Protein AF-A0A7X9BJF3-F1 (afdb_monomer_lite)

Structure (mmCIF, N/CA/C/O backbone):
data_AF-A0A7X9BJF3-F1
#
_entry.id   AF-A0A7X9BJF3-F1
#
loop_
_atom_site.group_PDB
_atom_site.id
_atom_site.type_symbol
_atom_site.label_atom_id
_atom_site.label_alt_id
_atom_site.label_comp_id
_atom_site.label_asym_id
_atom_site.label_entity_id
_atom_site.label_seq_id
_atom_site.pdbx_PDB_ins_code
_atom_site.Cartn_x
_atom_site.Cartn_y
_atom_site.Cartn_z
_atom_site.occupancy
_atom_site.B_iso_or_equiv
_atom_site.auth_seq_id
_atom_site.auth_comp_id
_atom_site.auth_asym_id
_atom_site.auth_atom_id
_atom_site.pdbx_PDB_model_num
ATOM 1 N N . MET A 1 1 ? -41.292 19.715 11.100 1.00 54.00 1 MET A N 1
ATOM 2 C CA . MET A 1 1 ? -40.810 18.999 12.301 1.00 54.00 1 MET A CA 1
ATOM 3 C C . MET A 1 1 ? -39.550 18.254 11.896 1.00 54.00 1 MET A C 1
ATOM 5 O O . MET A 1 1 ? -39.614 17.516 10.923 1.00 54.00 1 MET A O 1
ATOM 9 N N . ILE A 1 2 ? -38.412 18.516 12.538 1.00 65.06 2 ILE A N 1
ATOM 10 C CA . ILE A 1 2 ? -37.168 17.771 12.286 1.00 65.06 2 ILE A CA 1
ATOM 11 C C . ILE A 1 2 ? -37.318 16.425 13.002 1.00 65.06 2 ILE A C 1
ATOM 13 O O . ILE A 1 2 ? -37.662 16.418 14.182 1.00 65.06 2 ILE A O 1
ATOM 17 N N . ASP A 1 3 ? -37.133 15.311 12.293 1.00 70.31 3 ASP A N 1
ATOM 18 C CA . ASP A 1 3 ? -37.146 13.968 12.883 1.00 70.31 3 ASP A CA 1
ATOM 19 C C . ASP A 1 3 ? -36.064 13.891 13.975 1.00 70.31 3 ASP A C 1
ATOM 21 O O . ASP A 1 3 ? -34.874 14.045 13.705 1.00 70.31 3 ASP A O 1
ATOM 25 N N . THR A 1 4 ? -36.489 13.737 15.231 1.00 76.38 4 THR A N 1
ATOM 26 C CA . THR A 1 4 ? -35.633 13.765 16.429 1.00 76.38 4 THR A CA 1
ATOM 27 C C . THR A 1 4 ? -35.087 12.391 16.807 1.00 76.38 4 THR A C 1
ATOM 29 O O . THR A 1 4 ? -34.525 12.229 17.897 1.00 76.38 4 THR A O 1
ATOM 32 N N . LYS A 1 5 ? -35.238 11.375 15.947 1.00 83.38 5 LYS A N 1
ATOM 33 C CA . LYS A 1 5 ? -34.686 10.047 16.222 1.00 83.38 5 LYS A CA 1
ATOM 34 C C . LYS A 1 5 ? -33.171 10.133 16.389 1.00 83.38 5 LYS A C 1
ATOM 36 O O . LYS A 1 5 ? -32.435 10.483 15.469 1.00 83.38 5 LYS A O 1
ATOM 41 N N . ARG A 1 6 ? -32.704 9.797 17.597 1.00 79.81 6 ARG A N 1
ATOM 42 C CA . ARG A 1 6 ? -31.272 9.691 17.885 1.00 79.81 6 ARG A CA 1
ATOM 43 C C . ARG A 1 6 ? -30.641 8.665 16.935 1.00 79.81 6 ARG A C 1
ATOM 45 O O . ARG A 1 6 ? -31.228 7.598 16.741 1.00 79.81 6 ARG A O 1
ATOM 52 N N . PRO A 1 7 ? -29.454 8.951 16.378 1.00 84.81 7 PRO A N 1
ATOM 53 C CA . PRO A 1 7 ? -28.752 7.996 15.535 1.00 84.81 7 PRO A CA 1
ATOM 54 C C . PRO A 1 7 ? -28.424 6.724 16.325 1.00 84.81 7 PRO A C 1
ATOM 56 O O . PRO A 1 7 ? -28.026 6.782 17.490 1.00 84.81 7 PRO A O 1
ATOM 59 N N . ILE A 1 8 ? -28.593 5.575 15.673 1.00 90.81 8 ILE A N 1
ATOM 60 C CA . ILE A 1 8 ? -28.198 4.270 16.202 1.00 90.81 8 ILE A CA 1
ATOM 61 C C . ILE A 1 8 ? -26.769 4.002 15.731 1.00 90.81 8 ILE A C 1
ATOM 63 O O . ILE A 1 8 ? -26.498 4.015 14.531 1.00 90.81 8 ILE A O 1
ATOM 67 N N . PHE A 1 9 ? -25.857 3.761 16.672 1.00 93.25 9 PHE A N 1
ATOM 68 C CA . PHE A 1 9 ? -24.455 3.466 16.377 1.00 93.25 9 PHE A CA 1
ATOM 69 C C . PHE A 1 9 ? -24.184 1.951 16.385 1.00 93.25 9 PHE A C 1
ATOM 71 O O . PHE A 1 9 ? -24.867 1.208 17.098 1.00 93.25 9 PHE A O 1
ATOM 78 N N . PRO A 1 10 ? -23.195 1.467 15.610 1.00 94.81 10 PRO A N 1
ATOM 79 C CA . PRO A 1 10 ? -22.803 0.061 15.632 1.00 94.81 10 PRO A CA 1
ATOM 80 C C . PRO A 1 10 ? -22.151 -0.317 16.970 1.00 94.81 10 PRO A C 1
ATOM 82 O O . PRO A 1 10 ? -21.610 0.529 17.671 1.00 94.81 10 PRO A O 1
ATOM 85 N N . LYS A 1 11 ? -22.133 -1.613 17.308 1.00 96.38 11 LYS A N 1
ATOM 86 C CA . LYS A 1 11 ? -21.447 -2.100 18.522 1.00 96.38 11 LYS A CA 1
ATOM 87 C C . LYS A 1 11 ? -19.923 -2.053 18.416 1.00 96.38 11 LYS A C 1
ATOM 89 O O . LYS A 1 11 ? -19.252 -1.938 19.430 1.00 96.38 11 LYS A O 1
ATOM 94 N N . LYS A 1 12 ? -19.388 -2.219 17.205 1.00 98.00 12 LYS A N 1
ATOM 95 C CA . LYS A 1 12 ? -17.956 -2.204 16.894 1.00 98.00 12 LYS A CA 1
ATOM 96 C C . LYS A 1 12 ? -17.740 -1.561 15.535 1.00 98.00 12 LYS A C 1
ATOM 98 O O . LYS A 1 12 ? -18.608 -1.668 14.668 1.00 98.00 12 LYS A O 1
ATOM 103 N N . ALA A 1 13 ? -16.581 -0.949 15.340 1.00 97.88 13 ALA A N 1
ATOM 104 C CA . ALA A 1 13 ? -16.198 -0.362 14.068 1.00 97.88 13 ALA A CA 1
ATOM 105 C C . ALA A 1 13 ? -14.736 -0.657 13.726 1.00 97.88 13 ALA A C 1
ATOM 107 O O . ALA A 1 13 ? -13.851 -0.585 14.580 1.00 97.88 13 ALA A O 1
ATOM 108 N N . VAL A 1 14 ? -14.491 -0.943 12.448 1.00 98.12 14 VAL A N 1
ATOM 109 C CA . VAL A 1 14 ? -13.152 -0.957 11.861 1.00 98.12 14 VAL A CA 1
ATOM 110 C C . VAL A 1 14 ? -13.084 0.203 10.881 1.00 98.12 14 VAL A C 1
ATOM 112 O O . VAL A 1 14 ? -13.854 0.256 9.926 1.00 98.12 14 VAL A O 1
ATOM 115 N N . VAL A 1 15 ? -12.186 1.145 11.142 1.00 98.25 15 VAL A N 1
ATOM 116 C CA . VAL A 1 15 ? -11.887 2.260 10.243 1.00 98.25 15 VAL A CA 1
ATOM 117 C C . VAL A 1 15 ? -10.588 1.930 9.527 1.00 98.25 15 VAL A C 1
ATOM 119 O O . VAL A 1 15 ? -9.622 1.506 10.160 1.00 98.25 15 VAL A O 1
ATOM 122 N N . THR A 1 16 ? -10.550 2.110 8.210 1.00 98.06 16 THR A N 1
ATOM 123 C CA . THR A 1 16 ? -9.356 1.841 7.404 1.00 98.06 16 THR A CA 1
ATOM 124 C C . THR A 1 16 ? -8.877 3.109 6.717 1.00 98.06 16 THR A C 1
ATOM 126 O O . THR A 1 16 ? -9.663 3.786 6.057 1.00 98.06 16 THR A O 1
ATOM 129 N N . GLY A 1 17 ? -7.587 3.408 6.830 1.00 96.00 17 GLY A N 1
ATOM 130 C CA . GLY A 1 17 ? -6.917 4.400 5.990 1.00 96.00 17 GLY A CA 1
ATOM 131 C C . GLY A 1 17 ? -6.234 3.692 4.828 1.00 96.00 17 GLY A C 1
ATOM 132 O O . GLY A 1 17 ? -5.565 2.681 5.054 1.00 96.00 17 GLY A O 1
ATOM 133 N N . GLY A 1 18 ? -6.385 4.211 3.607 1.00 95.44 18 GLY A N 1
ATOM 134 C CA . GLY A 1 18 ? -5.702 3.662 2.434 1.00 95.44 18 GLY A CA 1
ATOM 135 C C . GLY A 1 18 ? -4.199 3.519 2.686 1.00 95.44 18 GLY A C 1
ATOM 136 O O . GLY A 1 18 ? -3.589 4.407 3.280 1.00 95.44 18 GLY A O 1
ATOM 137 N N . MET A 1 19 ? -3.623 2.386 2.279 1.00 96.81 19 MET A N 1
ATOM 138 C CA . MET A 1 19 ? -2.211 2.088 2.517 1.00 96.81 19 MET A CA 1
ATOM 139 C C . MET A 1 19 ? -1.336 2.894 1.543 1.00 96.81 19 MET A C 1
ATOM 141 O O . MET A 1 19 ? -1.400 2.643 0.339 1.00 96.81 19 MET A O 1
ATOM 145 N N . PRO A 1 20 ? -0.530 3.869 2.001 1.00 96.62 20 PRO A N 1
ATOM 146 C CA . PRO A 1 20 ? 0.467 4.519 1.156 1.00 96.62 20 PRO A CA 1
ATOM 147 C C . PRO A 1 20 ? 1.489 3.515 0.611 1.00 96.62 20 PRO A C 1
ATOM 149 O O . PRO A 1 20 ? 1.941 2.617 1.323 1.00 96.62 20 PRO A O 1
ATOM 152 N N . TYR A 1 21 ? 1.915 3.716 -0.637 1.00 96.94 21 TYR A N 1
ATOM 153 C CA . TYR A 1 21 ? 2.997 2.935 -1.236 1.00 96.94 21 TYR A CA 1
ATOM 154 C C . TYR A 1 21 ? 4.322 3.119 -0.484 1.00 96.94 21 TYR A C 1
ATOM 156 O O . TYR A 1 21 ? 4.717 4.230 -0.131 1.00 96.94 21 TYR A O 1
ATOM 164 N N . GLY A 1 22 ? 5.051 2.022 -0.296 1.00 96.31 22 GLY A N 1
ATOM 165 C CA . GLY A 1 22 ? 6.335 1.942 0.404 1.00 96.31 22 GLY A CA 1
ATOM 166 C C . GLY A 1 22 ? 7.535 2.450 -0.388 1.00 96.31 22 GLY A C 1
ATOM 167 O O . GLY A 1 22 ? 8.665 2.097 -0.063 1.00 96.31 22 GLY A O 1
ATOM 168 N N . ASN A 1 23 ? 7.311 3.252 -1.432 1.00 94.94 23 ASN A N 1
ATOM 169 C CA . ASN A 1 23 ? 8.367 3.844 -2.250 1.00 94.94 23 ASN A CA 1
ATOM 170 C C . ASN A 1 23 ? 8.768 5.265 -1.836 1.00 94.94 23 ASN A C 1
ATOM 172 O O . ASN A 1 23 ? 9.743 5.785 -2.376 1.00 94.94 23 ASN A O 1
ATOM 176 N N . LYS A 1 24 ? 7.997 5.925 -0.963 1.00 93.50 24 LYS A N 1
ATOM 177 C CA . LYS A 1 24 ? 8.226 7.326 -0.584 1.00 93.50 24 LYS A CA 1
ATOM 178 C C . LYS A 1 24 ? 7.606 7.694 0.766 1.00 93.50 24 LYS A C 1
ATOM 180 O O . LYS A 1 24 ? 6.749 6.985 1.294 1.00 93.50 24 LYS A O 1
ATOM 185 N N . ARG A 1 25 ? 8.006 8.860 1.276 1.00 96.31 25 ARG A N 1
ATOM 186 C CA . ARG A 1 25 ? 7.427 9.530 2.454 1.00 96.31 25 ARG A CA 1
ATOM 187 C C . ARG A 1 25 ? 6.024 10.091 2.172 1.00 96.31 25 ARG A C 1
ATOM 189 O O . ARG A 1 25 ? 5.623 10.225 1.010 1.00 96.31 25 ARG A O 1
ATOM 196 N N . LEU A 1 26 ? 5.268 10.435 3.216 1.00 96.88 26 LEU A N 1
ATOM 197 C CA . LEU A 1 26 ? 3.940 11.031 3.072 1.00 96.88 26 LEU A CA 1
ATOM 198 C C . LEU A 1 26 ? 4.041 12.525 2.747 1.00 96.88 26 LEU A C 1
ATOM 200 O O . LEU A 1 26 ? 4.750 13.282 3.398 1.00 96.88 26 LEU A O 1
ATOM 204 N N . HIS A 1 27 ? 3.268 12.975 1.758 1.00 95.12 27 HIS A N 1
ATOM 205 C CA . HIS A 1 27 ? 2.976 14.392 1.546 1.00 95.12 27 HIS A CA 1
ATOM 206 C C . HIS A 1 27 ? 1.617 14.774 2.150 1.00 95.12 27 HIS A C 1
ATOM 208 O O . HIS A 1 27 ? 0.792 13.906 2.454 1.00 95.12 27 HIS A O 1
ATOM 214 N N . LEU A 1 28 ? 1.332 16.080 2.212 1.00 94.88 28 LEU A N 1
ATOM 215 C CA . LEU A 1 28 ? 0.084 16.632 2.759 1.00 94.88 28 LEU A CA 1
ATOM 216 C C . LEU A 1 28 ? -1.181 16.021 2.153 1.00 94.88 28 LEU A C 1
ATOM 218 O O . LEU A 1 28 ? -2.152 15.838 2.870 1.00 94.88 28 LEU A O 1
ATOM 222 N N . GLY A 1 29 ? -1.163 15.632 0.875 1.00 95.81 29 GLY A N 1
ATOM 223 C CA . GLY A 1 29 ? -2.285 14.910 0.269 1.00 95.81 29 GLY A CA 1
ATOM 224 C C . GLY A 1 29 ? -2.650 13.609 1.001 1.00 95.81 29 GLY A C 1
ATOM 225 O O . GLY A 1 29 ? -3.823 13.382 1.262 1.00 95.81 29 GLY A O 1
ATOM 226 N N . HIS A 1 30 ? -1.679 12.783 1.412 1.00 96.88 30 HIS A N 1
ATOM 227 C CA . HIS A 1 30 ? -1.986 11.566 2.173 1.00 96.88 30 HIS A CA 1
ATOM 228 C C . HIS A 1 30 ? -2.530 11.920 3.559 1.00 96.88 30 HIS A C 1
ATOM 230 O O . HIS A 1 30 ? -3.539 11.371 3.995 1.00 96.88 30 HIS A O 1
ATOM 236 N N . ILE A 1 31 ? -1.874 12.861 4.241 1.00 96.50 31 ILE A N 1
ATOM 237 C CA . ILE A 1 31 ? -2.242 13.260 5.601 1.00 96.50 31 ILE A CA 1
ATOM 238 C C . ILE A 1 31 ? -3.645 13.878 5.618 1.00 96.50 31 ILE A C 1
ATOM 240 O O . ILE A 1 31 ? -4.522 13.395 6.324 1.00 96.50 31 ILE A O 1
ATOM 244 N N . GLY A 1 32 ? -3.871 14.906 4.804 1.00 96.25 32 GLY A N 1
ATOM 245 C CA . GLY A 1 32 ? -5.105 15.683 4.769 1.00 96.25 32 GLY A CA 1
ATOM 246 C C . GLY A 1 32 ? -6.284 14.969 4.120 1.00 96.25 32 GLY A C 1
ATOM 247 O O . GLY A 1 32 ? -7.399 15.113 4.607 1.00 96.25 32 GLY A O 1
ATOM 248 N N . ALA A 1 33 ? -6.068 14.191 3.055 1.00 94.75 33 ALA A N 1
ATOM 249 C CA . ALA A 1 33 ? -7.177 13.549 2.347 1.00 94.75 33 ALA A CA 1
ATOM 250 C C . ALA A 1 33 ? -7.543 12.170 2.913 1.00 94.75 33 ALA A C 1
ATOM 252 O O . ALA A 1 33 ? -8.686 11.747 2.773 1.00 94.75 33 ALA A O 1
ATOM 253 N N . VAL A 1 34 ? -6.596 11.461 3.541 1.00 96.62 34 VAL A N 1
ATOM 254 C CA . VAL A 1 34 ? -6.819 10.085 4.014 1.00 96.62 34 VAL A CA 1
ATOM 255 C C . VAL A 1 34 ? -6.785 10.013 5.534 1.00 96.62 34 VAL A C 1
ATOM 257 O O . VAL A 1 34 ? -7.771 9.625 6.160 1.00 96.62 34 VAL A O 1
ATOM 260 N N . PHE A 1 35 ? -5.660 10.385 6.145 1.00 98.25 35 PHE A N 1
ATOM 261 C CA . PHE A 1 35 ? -5.429 10.077 7.555 1.00 98.25 35 PHE A CA 1
ATOM 262 C C . PHE A 1 35 ? -6.183 10.994 8.515 1.00 98.25 35 PHE A C 1
ATOM 264 O O . PHE A 1 35 ? -6.759 10.489 9.472 1.00 98.25 35 PHE A O 1
ATOM 271 N N . ILE A 1 36 ? -6.242 12.302 8.257 1.00 97.88 36 ILE A N 1
ATOM 272 C CA . ILE A 1 36 ? -6.988 13.252 9.094 1.00 97.88 36 ILE A CA 1
ATOM 273 C C . ILE A 1 36 ? -8.489 12.909 9.118 1.00 97.88 36 ILE A C 1
ATOM 275 O O . ILE A 1 36 ? -9.027 12.750 10.214 1.00 97.88 36 ILE A O 1
ATOM 279 N N . PRO A 1 37 ? -9.184 12.715 7.977 1.00 97.94 37 PRO A N 1
ATOM 280 C CA . PRO A 1 37 ? -10.600 12.349 7.992 1.00 97.94 37 PRO A CA 1
ATOM 281 C C . PRO A 1 37 ? -10.860 11.009 8.690 1.00 97.94 37 PRO A C 1
ATOM 283 O O . PRO A 1 37 ? -11.787 10.904 9.496 1.00 97.94 37 PRO A O 1
ATOM 286 N N . ALA A 1 38 ? -10.020 9.999 8.434 1.00 98.25 38 ALA A N 1
ATOM 287 C CA . ALA A 1 38 ? -10.138 8.694 9.079 1.00 98.25 38 ALA A CA 1
ATOM 288 C C . ALA A 1 38 ? -9.905 8.776 10.598 1.00 98.25 38 ALA A C 1
ATOM 290 O O . ALA A 1 38 ? -10.621 8.131 11.367 1.00 98.25 38 ALA A O 1
ATOM 291 N N . ASP A 1 39 ? -8.951 9.593 11.048 1.00 98.44 39 ASP A N 1
ATOM 292 C CA . ASP A 1 39 ? -8.661 9.800 12.466 1.00 98.44 39 ASP A CA 1
ATOM 293 C C . ASP A 1 39 ? -9.784 10.565 13.176 1.00 98.44 39 ASP A C 1
ATOM 295 O O . ASP A 1 39 ? -10.234 10.134 14.239 1.00 98.44 39 ASP A O 1
ATOM 299 N N . ILE A 1 40 ? -10.307 11.637 12.567 1.00 98.44 40 ILE A N 1
ATOM 300 C CA . ILE A 1 40 ? -11.470 12.382 13.078 1.00 98.44 40 ILE A CA 1
ATOM 301 C C . ILE A 1 40 ? -12.658 11.436 13.250 1.00 98.44 40 ILE A C 1
ATOM 303 O O . ILE A 1 40 ? -13.269 11.392 14.321 1.00 98.44 40 ILE A O 1
ATOM 307 N N . TYR A 1 41 ? -12.958 10.635 12.227 1.00 97.75 41 TYR A N 1
ATOM 308 C CA . TYR A 1 41 ? -14.066 9.690 12.281 1.00 97.75 41 TYR A CA 1
ATOM 309 C C . TYR A 1 41 ? -13.845 8.602 13.339 1.00 97.75 41 TYR A C 1
ATOM 311 O O . TYR A 1 41 ? -14.753 8.279 14.105 1.00 97.75 41 TYR A O 1
ATOM 319 N N . SER A 1 42 ? -12.618 8.093 13.458 1.00 98.31 42 SER A N 1
ATOM 320 C CA . SER A 1 42 ? -12.254 7.114 14.484 1.00 98.31 42 SER A CA 1
ATOM 321 C C . SER A 1 42 ? -12.411 7.682 15.892 1.00 98.31 42 SER A C 1
ATOM 323 O O . SER A 1 42 ? -12.967 7.017 16.761 1.00 98.31 42 SER A O 1
ATOM 325 N N . ARG A 1 43 ? -11.962 8.918 16.140 1.00 98.50 43 ARG A N 1
ATOM 326 C CA . ARG A 1 43 ? -12.129 9.606 17.431 1.00 98.50 43 ARG A CA 1
ATOM 327 C C . ARG A 1 43 ? -13.598 9.835 17.760 1.00 98.50 43 ARG A C 1
ATOM 329 O O . ARG A 1 43 ? -14.005 9.543 18.880 1.00 98.50 43 ARG A O 1
ATOM 336 N N . PHE A 1 44 ? -14.383 10.279 16.782 1.00 97.81 44 PHE A N 1
ATOM 337 C CA . PHE A 1 44 ? -15.828 10.420 16.928 1.00 97.81 44 PHE A CA 1
ATOM 338 C C . PHE A 1 44 ? -16.487 9.089 17.310 1.00 97.81 44 PHE A C 1
ATOM 340 O O . PHE A 1 44 ? -17.247 9.033 18.271 1.00 97.81 44 PHE A O 1
ATOM 347 N N . LEU A 1 45 ? -16.159 7.990 16.626 1.00 97.81 45 LEU A N 1
ATOM 348 C CA . LEU A 1 45 ? -16.709 6.681 16.972 1.00 97.81 45 LEU A CA 1
ATOM 349 C C . LEU A 1 45 ? -16.266 6.219 18.364 1.00 97.81 45 LEU A C 1
ATOM 351 O O . LEU A 1 45 ? -17.093 5.716 19.113 1.00 97.81 45 LEU A O 1
ATOM 355 N N . ARG A 1 46 ? -15.003 6.426 18.753 1.00 98.25 46 ARG A N 1
ATOM 356 C CA . ARG A 1 46 ? -14.514 6.053 20.095 1.00 98.25 46 ARG A CA 1
ATOM 357 C C . ARG A 1 46 ? -15.269 6.781 21.204 1.00 98.25 46 ARG A C 1
ATOM 359 O O . ARG A 1 46 ? -15.529 6.183 22.240 1.00 98.25 46 ARG A O 1
ATOM 366 N N . ASP A 1 47 ? -15.639 8.038 20.972 1.00 97.56 47 ASP A N 1
ATOM 367 C CA . ASP A 1 47 ? -16.514 8.810 21.858 1.00 97.56 47 ASP A CA 1
ATOM 368 C C . ASP A 1 47 ? -17.946 8.243 21.897 1.00 97.56 47 ASP A C 1
ATOM 370 O O . ASP A 1 47 ? -18.537 8.118 22.966 1.00 97.56 47 ASP A O 1
ATOM 374 N N . ARG A 1 48 ? -18.502 7.831 20.748 1.00 97.00 48 ARG A N 1
ATOM 375 C CA . ARG A 1 48 ? -19.879 7.310 20.668 1.00 97.00 48 ARG A CA 1
ATOM 376 C C . ARG A 1 48 ? -20.054 5.893 21.209 1.00 97.00 48 ARG A C 1
ATOM 378 O O . ARG A 1 48 ? -21.107 5.599 21.769 1.00 97.00 48 ARG A O 1
ATOM 385 N N . ILE A 1 49 ? -19.084 5.010 20.972 1.00 97.44 49 ILE A N 1
ATOM 386 C CA . ILE A 1 49 ? -19.229 3.564 21.201 1.00 97.44 49 ILE A CA 1
ATOM 387 C C . ILE A 1 49 ? -18.130 2.964 22.081 1.00 97.44 49 ILE A C 1
ATOM 389 O O . ILE A 1 49 ? -18.128 1.756 22.277 1.00 97.44 49 ILE A O 1
ATOM 393 N N . GLY A 1 50 ? -17.217 3.770 22.628 1.00 97.75 50 GLY A N 1
ATOM 394 C CA . GLY A 1 50 ? -16.106 3.307 23.465 1.00 97.75 50 GLY A CA 1
ATOM 395 C C . GLY A 1 50 ? -14.823 3.055 22.670 1.00 97.75 50 GLY A C 1
ATOM 396 O O . GLY A 1 50 ? -14.840 2.624 21.512 1.00 97.75 50 GLY A O 1
ATOM 397 N N . LYS A 1 51 ? -13.673 3.336 23.294 1.00 97.38 51 LYS A N 1
ATOM 398 C CA . LYS A 1 51 ? -12.355 3.269 22.641 1.00 97.38 51 LYS A CA 1
ATOM 399 C C . LYS A 1 51 ? -11.987 1.845 22.225 1.00 97.38 51 LYS A C 1
ATOM 401 O O . LYS A 1 51 ? -11.389 1.640 21.174 1.00 97.38 51 LYS A O 1
ATOM 406 N N . GLU A 1 52 ? -12.356 0.880 23.049 1.00 97.44 52 GLU A N 1
ATOM 407 C CA . GLU A 1 52 ? -12.140 -0.553 22.881 1.00 97.44 52 GLU A CA 1
ATOM 408 C C . GLU A 1 52 ? -12.966 -1.169 21.743 1.00 97.44 52 GLU A C 1
ATOM 410 O O . GLU A 1 52 ? -12.626 -2.241 21.246 1.00 97.44 52 GLU A O 1
ATOM 415 N N . ASN A 1 53 ? -14.018 -0.480 21.291 1.00 98.19 53 ASN A N 1
ATOM 416 C CA . ASN A 1 53 ? -14.912 -0.955 20.236 1.00 98.19 53 ASN A CA 1
ATOM 417 C C . ASN A 1 53 ? -14.550 -0.421 18.843 1.00 98.19 53 ASN A C 1
ATOM 419 O O . ASN A 1 53 ? -15.211 -0.773 17.863 1.00 98.19 53 ASN A O 1
ATOM 423 N N . VAL A 1 54 ? -13.501 0.400 18.730 1.00 98.50 54 VAL A N 1
ATOM 424 C CA . VAL A 1 54 ? -13.068 0.996 17.461 1.00 98.50 54 VAL A CA 1
ATOM 425 C C . VAL A 1 54 ? -11.609 0.671 17.189 1.00 98.50 54 VAL A C 1
ATOM 427 O O . VAL A 1 54 ? -10.720 1.043 17.957 1.00 98.50 54 VAL A O 1
ATOM 430 N N . VAL A 1 55 ? -11.356 0.055 16.036 1.00 98.31 55 VAL A N 1
ATOM 431 C CA . VAL A 1 55 ? -10.000 -0.178 15.537 1.00 98.31 55 VAL A CA 1
ATOM 432 C C . VAL A 1 55 ? -9.787 0.640 14.271 1.00 98.31 55 VAL A C 1
ATOM 434 O O . VAL A 1 55 ? -10.459 0.426 13.269 1.00 98.31 55 VAL A O 1
ATOM 437 N N . PHE A 1 56 ? -8.835 1.568 14.310 1.00 98.44 56 PHE A N 1
ATOM 438 C CA . PHE A 1 56 ? -8.350 2.281 13.136 1.00 98.44 56 PHE A CA 1
ATOM 439 C C . PHE A 1 56 ? -7.066 1.620 12.632 1.00 98.44 56 PHE A C 1
ATOM 441 O O . PHE A 1 56 ? -6.042 1.659 13.318 1.00 98.44 56 PHE A O 1
ATOM 448 N N . VAL A 1 57 ? -7.114 1.010 11.449 1.00 98.00 57 VAL A N 1
ATOM 449 C CA . VAL A 1 57 ? -5.972 0.324 10.835 1.00 98.00 57 VAL A CA 1
ATOM 450 C C . VAL A 1 57 ? -5.560 0.969 9.517 1.00 98.00 57 VAL A C 1
ATOM 452 O O . VAL A 1 57 ? -6.379 1.463 8.745 1.00 98.00 57 VAL A O 1
ATOM 455 N N . SER A 1 58 ? -4.264 0.959 9.249 1.00 97.94 58 SER A N 1
ATOM 456 C CA . SER A 1 58 ? -3.684 1.266 7.944 1.00 97.94 58 SER A CA 1
ATOM 457 C C . SER A 1 58 ? -2.308 0.595 7.870 1.00 97.94 58 SER A C 1
ATOM 459 O O . SER A 1 58 ? -1.995 -0.290 8.671 1.00 97.94 58 SER A O 1
ATOM 461 N N . GLY A 1 59 ? -1.467 0.996 6.929 1.00 97.56 59 GLY A N 1
ATOM 462 C CA . GLY A 1 59 ? -0.121 0.470 6.805 1.00 97.56 59 GLY A CA 1
ATOM 463 C C . GLY A 1 59 ? 0.564 0.909 5.527 1.00 97.56 59 GLY A C 1
ATOM 464 O O . GLY A 1 59 ? 0.054 1.746 4.794 1.00 97.56 59 GLY A O 1
ATOM 465 N N . THR A 1 60 ? 1.704 0.300 5.244 1.00 98.38 60 THR A N 1
ATOM 466 C CA . THR A 1 60 ? 2.470 0.539 4.021 1.00 98.38 60 THR A CA 1
ATOM 467 C C . THR A 1 60 ? 2.218 -0.578 3.011 1.00 98.38 60 THR A C 1
ATOM 469 O O . THR A 1 60 ? 2.386 -1.763 3.325 1.00 98.38 60 THR A O 1
ATOM 472 N N . ASP A 1 61 ? 1.811 -0.213 1.794 1.00 98.12 61 ASP A N 1
ATOM 473 C CA . ASP A 1 61 ? 1.766 -1.141 0.662 1.00 98.12 61 ASP A CA 1
ATOM 474 C C . ASP A 1 61 ? 3.197 -1.385 0.164 1.00 98.12 61 ASP A C 1
ATOM 476 O O . ASP A 1 61 ? 3.915 -0.458 -0.205 1.00 98.12 61 ASP A O 1
ATOM 480 N N . CYS A 1 62 ? 3.638 -2.636 0.214 1.00 97.50 62 CYS A N 1
ATOM 481 C CA . CYS A 1 62 ? 5.017 -3.055 0.019 1.00 97.50 62 CYS A CA 1
ATOM 482 C C . CYS A 1 62 ? 5.254 -3.674 -1.361 1.00 97.50 62 CYS A C 1
ATOM 484 O O . CYS A 1 62 ? 6.389 -4.045 -1.659 1.00 97.50 62 CYS A O 1
ATOM 486 N N . TYR A 1 63 ? 4.215 -3.807 -2.191 1.00 94.62 63 TYR A N 1
ATOM 487 C CA . TYR A 1 63 ? 4.305 -4.465 -3.490 1.00 94.62 63 TYR A CA 1
ATOM 488 C C . TYR A 1 63 ? 4.146 -3.485 -4.658 1.00 94.62 63 TYR A C 1
ATOM 490 O O . TYR A 1 63 ? 3.636 -2.374 -4.532 1.00 94.62 63 TYR A O 1
ATOM 498 N N . GLY A 1 64 ? 4.599 -3.920 -5.835 1.00 90.44 64 GLY A N 1
ATOM 499 C CA . GLY A 1 64 ? 4.407 -3.209 -7.098 1.00 90.44 64 GLY A CA 1
ATOM 500 C C . GLY A 1 64 ? 5.705 -2.751 -7.761 1.00 90.44 64 GLY A C 1
ATOM 501 O O . GLY A 1 64 ? 6.702 -2.427 -7.112 1.00 90.44 64 GLY A O 1
ATOM 502 N N . SER A 1 65 ? 5.675 -2.690 -9.095 1.00 86.94 65 SER A N 1
ATOM 503 C CA . SER A 1 65 ? 6.813 -2.257 -9.914 1.00 86.94 65 SER A CA 1
ATOM 504 C C . SER A 1 65 ? 7.315 -0.834 -9.617 1.00 86.94 65 SER A C 1
ATOM 506 O O . SER A 1 65 ? 8.529 -0.637 -9.720 1.00 86.94 65 SER A O 1
ATOM 508 N N . PRO A 1 66 ? 6.487 0.147 -9.184 1.00 88.38 66 PRO A N 1
ATOM 509 C CA . PRO A 1 66 ? 7.003 1.463 -8.815 1.00 88.38 66 PRO A CA 1
ATOM 510 C C . PRO A 1 66 ? 7.980 1.422 -7.637 1.00 88.38 66 PRO A C 1
ATOM 512 O O . PRO A 1 66 ? 8.940 2.184 -7.631 1.00 88.38 66 PRO A O 1
ATOM 515 N N . ILE A 1 67 ? 7.785 0.533 -6.657 1.00 94.44 67 ILE A N 1
ATOM 516 C CA . ILE A 1 67 ? 8.697 0.413 -5.508 1.00 94.44 67 ILE A CA 1
ATOM 517 C C . ILE A 1 67 ? 10.069 -0.076 -5.976 1.00 94.44 67 ILE A C 1
ATOM 519 O O . ILE A 1 67 ? 11.086 0.511 -5.614 1.00 94.44 67 ILE A O 1
ATOM 523 N N . VAL A 1 68 ? 10.090 -1.088 -6.849 1.00 92.31 68 VAL A N 1
ATOM 524 C CA . VAL A 1 68 ? 11.325 -1.620 -7.443 1.00 92.31 68 VAL A CA 1
ATOM 525 C C . VAL A 1 68 ? 12.068 -0.540 -8.233 1.00 92.31 68 VAL A C 1
ATOM 527 O O . VAL A 1 68 ? 13.286 -0.432 -8.130 1.00 92.31 68 VAL A O 1
ATOM 530 N N . GLU A 1 69 ? 11.347 0.272 -9.006 1.00 89.62 69 GLU A N 1
ATOM 531 C CA . GLU A 1 69 ? 11.938 1.348 -9.806 1.00 89.62 69 GLU A CA 1
ATOM 532 C C . GLU A 1 69 ? 12.542 2.462 -8.939 1.00 89.62 69 GLU A C 1
ATOM 534 O O . GLU A 1 69 ? 13.661 2.908 -9.189 1.00 89.62 69 GLU A O 1
ATOM 539 N N . TYR A 1 70 ? 11.832 2.894 -7.893 1.00 94.06 70 TYR A N 1
ATOM 540 C CA . TYR A 1 70 ? 12.341 3.895 -6.951 1.00 94.06 70 TYR A CA 1
ATOM 541 C C . TYR A 1 70 ? 13.570 3.386 -6.193 1.00 94.06 70 TYR A C 1
ATOM 543 O O . TYR A 1 70 ? 14.547 4.118 -6.067 1.00 94.06 70 TYR A O 1
ATOM 551 N N . TYR A 1 71 ? 13.549 2.126 -5.752 1.00 96.19 71 TYR A N 1
ATOM 552 C CA . TYR A 1 71 ? 14.699 1.491 -5.114 1.00 96.19 71 TYR A CA 1
ATOM 553 C C . TYR A 1 71 ? 15.917 1.451 -6.045 1.00 96.19 71 TYR A C 1
ATOM 555 O O . TYR A 1 71 ? 17.000 1.875 -5.656 1.00 96.19 71 TYR A O 1
ATOM 563 N N . LYS A 1 72 ? 15.744 1.008 -7.299 1.00 93.75 72 LYS A N 1
ATOM 564 C CA . LYS A 1 72 ? 16.837 0.975 -8.286 1.00 93.75 72 LYS A CA 1
ATOM 565 C C . LYS A 1 72 ? 17.449 2.354 -8.516 1.00 93.75 72 LYS A C 1
ATOM 567 O O . LYS A 1 72 ? 18.669 2.456 -8.594 1.00 93.75 72 LYS A O 1
ATOM 572 N N . LYS A 1 73 ? 16.620 3.399 -8.604 1.00 94.31 73 LYS A N 1
ATOM 573 C CA . LYS A 1 73 ? 17.091 4.787 -8.726 1.00 94.31 73 LYS A CA 1
ATOM 574 C C . LYS A 1 73 ? 17.898 5.219 -7.507 1.00 94.31 73 LYS A C 1
ATOM 576 O O . LYS A 1 73 ? 19.010 5.696 -7.687 1.00 94.31 73 LYS A O 1
ATOM 581 N N . ALA A 1 74 ? 17.381 4.962 -6.308 1.00 95.81 74 ALA A N 1
ATOM 582 C CA . ALA A 1 74 ? 18.040 5.329 -5.057 1.00 95.81 74 ALA A CA 1
ATOM 583 C C . ALA A 1 74 ? 19.381 4.600 -4.838 1.00 95.81 74 ALA A C 1
ATOM 585 O O . ALA A 1 74 ? 20.313 5.135 -4.247 1.00 95.81 74 ALA A O 1
ATOM 586 N N . VAL A 1 75 ? 19.507 3.364 -5.327 1.00 96.62 75 VAL A N 1
ATOM 587 C CA . VAL A 1 75 ? 20.792 2.649 -5.322 1.00 96.62 75 VAL A CA 1
ATOM 588 C C . VAL A 1 75 ? 21.741 3.222 -6.378 1.00 96.62 75 VAL A C 1
ATOM 590 O O . VAL A 1 75 ? 22.926 3.394 -6.109 1.00 96.62 75 VAL A O 1
ATOM 593 N N . ALA A 1 76 ? 21.237 3.535 -7.577 1.00 95.50 76 ALA A N 1
ATOM 594 C CA . ALA A 1 76 ? 22.050 4.051 -8.678 1.00 95.50 76 ALA A CA 1
ATOM 595 C C . ALA A 1 76 ? 22.600 5.466 -8.424 1.00 95.50 76 ALA A C 1
ATOM 597 O O . ALA A 1 76 ? 23.704 5.769 -8.870 1.00 95.50 76 ALA A O 1
ATOM 598 N N . ASP A 1 77 ? 21.855 6.320 -7.717 1.00 96.38 77 ASP A N 1
ATOM 599 C CA . ASP A 1 77 ? 22.292 7.671 -7.334 1.00 96.38 77 ASP A CA 1
ATOM 600 C C . ASP A 1 77 ? 23.057 7.719 -5.996 1.00 96.38 77 ASP A C 1
ATOM 602 O O . ASP A 1 77 ? 23.530 8.780 -5.588 1.00 96.38 77 ASP A O 1
ATOM 606 N N . GLY A 1 78 ? 23.212 6.571 -5.325 1.00 96.00 78 GLY A N 1
ATOM 607 C CA . GLY A 1 78 ? 23.926 6.444 -4.055 1.00 96.00 78 GLY A CA 1
ATOM 608 C C . GLY A 1 78 ? 23.165 6.970 -2.832 1.00 96.00 78 GLY A C 1
ATOM 609 O O . GLY A 1 78 ? 23.737 7.000 -1.743 1.00 96.00 78 GLY A O 1
ATOM 610 N N . SER A 1 79 ? 21.896 7.370 -2.972 1.00 95.44 79 SER A N 1
ATOM 611 C CA . SER A 1 79 ? 21.066 7.850 -1.856 1.00 95.44 79 SER A CA 1
ATOM 612 C C . SER A 1 79 ? 20.569 6.738 -0.930 1.00 95.44 79 SER A C 1
ATOM 614 O O . SER A 1 79 ? 20.134 7.020 0.189 1.00 95.44 79 SER A O 1
ATOM 616 N N . PHE A 1 80 ? 20.643 5.476 -1.361 1.00 96.50 80 PHE A N 1
ATOM 617 C CA . PHE A 1 80 ? 20.264 4.325 -0.551 1.00 96.50 80 PHE A CA 1
ATOM 618 C C . PHE A 1 80 ? 21.241 3.156 -0.692 1.00 96.50 80 PHE A C 1
ATOM 620 O O . PHE A 1 80 ? 21.689 2.810 -1.784 1.00 96.50 80 PHE A O 1
ATOM 627 N N . SER A 1 81 ? 21.511 2.491 0.429 1.00 95.44 81 SER A N 1
ATOM 628 C CA . SER A 1 81 ? 22.252 1.235 0.496 1.00 95.44 81 SER A CA 1
ATOM 629 C C . SER A 1 81 ? 21.453 0.205 1.294 1.00 95.44 81 SER A C 1
ATOM 631 O O . SER A 1 81 ? 20.779 0.538 2.267 1.00 95.44 81 SER A O 1
ATOM 633 N N . GLY A 1 82 ? 21.505 -1.055 0.862 1.00 96.12 82 GLY A N 1
ATOM 634 C CA . GLY A 1 82 ? 20.751 -2.152 1.469 1.00 96.12 82 GLY A CA 1
ATOM 635 C C . GLY A 1 82 ? 19.813 -2.847 0.488 1.00 96.12 82 GLY A C 1
ATOM 636 O O . GLY A 1 82 ? 19.851 -2.612 -0.723 1.00 96.12 82 GLY A O 1
ATOM 637 N N . SER A 1 83 ? 18.983 -3.738 1.017 1.00 97.44 83 SER A N 1
ATOM 638 C CA . SER A 1 83 ? 18.021 -4.515 0.239 1.00 97.44 83 SER A CA 1
ATOM 639 C C . SER A 1 83 ? 16.757 -3.712 -0.099 1.00 97.44 83 SER A C 1
ATOM 641 O O . SER A 1 83 ? 16.490 -2.645 0.457 1.00 97.44 83 SER A O 1
ATOM 643 N N . LEU A 1 84 ? 15.932 -4.249 -1.002 1.00 96.50 84 LEU A N 1
ATOM 644 C CA . LEU A 1 84 ? 14.598 -3.704 -1.277 1.00 96.50 84 LEU A CA 1
ATOM 645 C C . LEU A 1 84 ? 13.707 -3.717 -0.022 1.00 96.50 84 LEU A C 1
ATOM 647 O O . LEU A 1 84 ? 12.904 -2.807 0.177 1.00 96.50 84 LEU A O 1
ATOM 651 N N . GLU A 1 85 ? 13.855 -4.732 0.831 1.00 97.06 85 GLU A N 1
ATOM 652 C CA . GLU A 1 85 ? 13.120 -4.825 2.095 1.00 97.06 85 GLU A CA 1
ATOM 653 C C . GLU A 1 85 ? 13.545 -3.715 3.059 1.00 97.06 85 GLU A C 1
ATOM 655 O O . GLU A 1 85 ? 12.681 -3.069 3.652 1.00 97.06 85 GLU A O 1
ATOM 660 N N . ASP A 1 86 ? 14.847 -3.417 3.141 1.00 97.69 86 ASP A N 1
ATOM 661 C CA . ASP A 1 86 ? 15.365 -2.297 3.936 1.00 97.69 86 ASP A CA 1
ATOM 662 C C . ASP A 1 86 ? 14.812 -0.959 3.435 1.00 97.69 86 ASP A C 1
ATOM 664 O O . ASP A 1 86 ? 14.414 -0.104 4.232 1.00 97.69 86 ASP A O 1
ATOM 668 N N . PHE A 1 87 ? 14.729 -0.787 2.112 1.00 98.06 87 PHE A N 1
ATOM 669 C CA . PHE A 1 87 ? 14.166 0.411 1.493 1.00 98.06 87 PHE A CA 1
ATOM 670 C C . PHE A 1 87 ? 12.700 0.603 1.888 1.00 98.06 87 PHE A C 1
ATOM 672 O O . PHE A 1 87 ? 12.323 1.658 2.404 1.00 98.06 87 PHE A O 1
ATOM 679 N N . VAL A 1 88 ? 11.875 -0.434 1.733 1.00 97.94 88 VAL A N 1
ATOM 680 C CA . VAL A 1 88 ? 10.461 -0.395 2.131 1.00 97.94 88 VAL A CA 1
ATOM 681 C C . VAL A 1 88 ? 10.314 -0.183 3.637 1.00 97.94 88 VAL A C 1
ATOM 683 O O . VAL A 1 88 ? 9.478 0.616 4.061 1.00 97.94 88 VAL A O 1
ATOM 686 N N . LEU A 1 89 ? 11.139 -0.839 4.456 1.00 98.06 89 LEU A N 1
ATOM 687 C CA . LEU A 1 89 ? 11.110 -0.701 5.910 1.00 98.06 89 LEU A CA 1
ATOM 688 C C . LEU A 1 89 ? 11.472 0.723 6.356 1.00 98.06 89 LEU A C 1
ATOM 690 O O . LEU A 1 89 ? 10.842 1.259 7.271 1.00 98.06 89 LEU A O 1
ATOM 694 N N . SER A 1 90 ? 12.459 1.352 5.716 1.00 97.88 90 SER A N 1
ATOM 695 C CA . SER A 1 90 ? 12.836 2.743 5.993 1.00 97.88 90 SER A CA 1
ATOM 696 C C . SER A 1 90 ? 11.694 3.713 5.673 1.00 97.88 90 SER A C 1
ATOM 698 O O . SER A 1 90 ? 11.348 4.552 6.508 1.00 97.88 90 SER A O 1
ATOM 700 N N . ASN A 1 91 ? 11.027 3.530 4.527 1.00 97.94 91 ASN A N 1
ATOM 701 C CA . ASN A 1 91 ? 9.856 4.315 4.148 1.00 97.94 91 ASN A CA 1
ATOM 702 C C . ASN A 1 91 ? 8.691 4.073 5.112 1.00 97.94 91 ASN A C 1
ATOM 704 O O . ASN A 1 91 ? 8.082 5.031 5.573 1.00 97.94 91 ASN A O 1
ATOM 708 N N . HIS A 1 92 ? 8.419 2.823 5.491 1.00 98.19 92 HIS A N 1
ATOM 709 C CA . HIS A 1 92 ? 7.389 2.486 6.474 1.00 98.19 92 HIS A CA 1
ATOM 710 C C . HIS A 1 92 ? 7.607 3.206 7.815 1.00 98.19 92 HIS A C 1
ATOM 712 O O . HIS A 1 92 ? 6.684 3.828 8.345 1.00 98.19 92 HIS A O 1
ATOM 718 N N . LYS A 1 93 ? 8.840 3.182 8.343 1.00 98.25 93 LYS A N 1
ATOM 719 C CA . LYS A 1 93 ? 9.209 3.8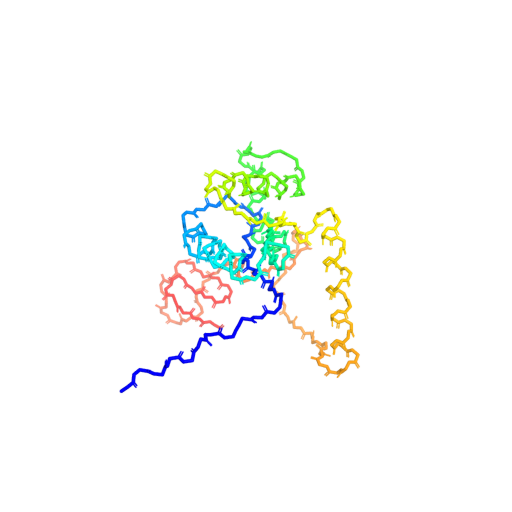97 9.577 1.00 98.25 93 LYS A CA 1
ATOM 720 C C . LYS A 1 93 ? 9.011 5.407 9.436 1.00 98.25 93 LYS A C 1
ATOM 722 O O . LYS A 1 93 ? 8.454 6.029 10.338 1.00 98.25 93 LYS A O 1
ATOM 727 N N . ALA A 1 94 ? 9.422 5.987 8.308 1.00 98.19 94 ALA A N 1
ATOM 728 C CA . ALA A 1 94 ? 9.247 7.413 8.043 1.00 98.19 94 ALA A CA 1
ATOM 729 C C . ALA A 1 94 ? 7.762 7.808 7.977 1.00 98.19 94 ALA A C 1
ATOM 731 O O . ALA A 1 94 ? 7.363 8.781 8.616 1.00 98.19 94 ALA A O 1
ATOM 732 N N . GLN A 1 95 ? 6.942 7.016 7.280 1.00 98.31 95 GLN A N 1
ATOM 733 C CA . GLN A 1 95 ? 5.494 7.213 7.189 1.00 98.31 95 GLN A CA 1
ATOM 734 C C . GLN A 1 95 ? 4.836 7.122 8.570 1.00 98.31 95 GLN A C 1
ATOM 736 O O . GLN A 1 95 ? 4.041 7.987 8.930 1.00 98.31 95 GLN A O 1
ATOM 741 N N . LYS A 1 96 ? 5.188 6.113 9.379 1.00 98.06 96 LYS A N 1
ATOM 742 C CA . LYS A 1 96 ? 4.657 5.981 10.742 1.00 98.06 96 LYS A CA 1
ATOM 743 C C . LYS A 1 96 ? 5.029 7.180 11.612 1.00 98.06 96 LYS A C 1
ATOM 745 O O . LYS A 1 96 ? 4.156 7.736 12.270 1.00 98.06 96 LYS A O 1
ATOM 750 N N . ASN A 1 97 ? 6.292 7.600 11.569 1.00 98.12 97 ASN A N 1
ATOM 751 C CA . ASN A 1 97 ? 6.763 8.759 12.320 1.00 98.12 97 ASN A CA 1
ATOM 752 C C . ASN A 1 97 ? 6.031 10.048 11.911 1.00 98.12 97 ASN A C 1
ATOM 754 O O . ASN A 1 97 ? 5.666 10.848 12.763 1.00 98.12 97 ASN A O 1
ATOM 758 N N . GLU A 1 98 ? 5.764 10.246 10.619 1.00 97.69 98 GLU A N 1
ATOM 759 C CA . GLU A 1 98 ? 4.969 11.383 10.137 1.00 97.69 98 GLU A CA 1
ATOM 760 C C . GLU A 1 98 ? 3.547 11.359 10.696 1.00 97.69 98 GLU A C 1
ATOM 762 O O . GLU A 1 98 ? 3.078 12.370 11.211 1.00 97.69 98 GLU A O 1
ATOM 767 N N . LEU A 1 99 ? 2.871 10.208 10.658 1.00 98.19 99 LEU A N 1
ATOM 768 C CA . LEU A 1 99 ? 1.542 10.061 11.257 1.00 98.19 99 LEU A CA 1
ATOM 769 C C . LEU A 1 99 ? 1.552 10.378 12.760 1.00 98.19 99 LEU A C 1
ATOM 771 O O . LEU A 1 99 ? 0.642 11.054 13.241 1.00 98.19 99 LEU A O 1
ATOM 775 N N . ASP A 1 100 ? 2.599 9.964 13.475 1.00 97.62 100 ASP A N 1
ATOM 776 C CA . ASP A 1 100 ? 2.771 10.260 14.900 1.00 97.62 100 ASP A CA 1
ATOM 777 C C . ASP A 1 100 ? 2.974 11.757 15.162 1.00 97.62 100 ASP A C 1
ATOM 779 O O . ASP A 1 100 ? 2.364 12.306 16.080 1.00 97.62 100 ASP A O 1
ATOM 783 N N . MET A 1 101 ? 3.739 12.454 14.315 1.00 97.12 101 MET A N 1
ATOM 784 C CA . MET A 1 101 ? 3.905 13.912 14.395 1.00 97.12 101 MET A CA 1
ATOM 785 C C . MET A 1 101 ? 2.581 14.666 14.205 1.00 97.12 101 MET A C 1
ATOM 787 O O . MET A 1 101 ? 2.365 15.696 14.840 1.00 97.12 101 MET A O 1
ATOM 791 N N . TYR A 1 102 ? 1.671 14.144 13.377 1.00 96.94 102 TYR A N 1
ATOM 792 C CA . TYR A 1 102 ? 0.315 14.684 13.211 1.00 96.94 102 TYR A CA 1
ATOM 793 C C . TYR A 1 102 ? -0.676 14.179 14.272 1.00 96.94 102 TYR A C 1
ATOM 795 O O . TYR A 1 102 ? -1.864 14.487 14.193 1.00 96.94 102 TYR A O 1
ATOM 803 N N . SER A 1 103 ? -0.217 13.421 15.275 1.00 97.62 103 SER A N 1
ATOM 804 C CA . SER A 1 103 ? -1.061 12.827 16.320 1.00 97.62 103 SER A CA 1
ATOM 805 C C . SER A 1 103 ? -2.181 11.931 15.773 1.00 97.62 103 SER A C 1
ATOM 807 O O . SER A 1 103 ? -3.248 11.809 16.385 1.00 97.62 103 SER A O 1
ATOM 809 N N . ILE A 1 104 ? -1.949 11.283 14.629 1.00 98.25 104 ILE A N 1
ATOM 810 C CA . ILE A 1 104 ? -2.883 10.315 14.055 1.00 98.25 104 ILE A CA 1
ATOM 811 C C . ILE A 1 104 ? -2.931 9.089 14.964 1.00 98.25 104 ILE A C 1
ATOM 813 O O . ILE A 1 104 ? -1.926 8.436 15.230 1.00 98.25 104 ILE A O 1
ATOM 817 N N . SER A 1 105 ? -4.123 8.757 15.443 1.00 96.12 105 SER A N 1
ATOM 818 C CA . SER A 1 105 ? -4.331 7.756 16.485 1.00 96.12 105 SER A CA 1
ATOM 819 C C . SER A 1 105 ? -4.737 6.400 15.911 1.00 96.12 105 SER A C 1
ATOM 821 O O . SER A 1 105 ? -5.778 5.843 16.271 1.00 96.12 105 SER A O 1
ATOM 823 N N . ASN A 1 106 ? -3.939 5.853 14.994 1.00 95.12 106 ASN A N 1
ATOM 824 C CA . ASN A 1 106 ? -4.171 4.499 14.491 1.00 95.12 106 ASN A CA 1
ATOM 825 C C . ASN A 1 106 ? -3.833 3.437 15.553 1.00 95.12 106 ASN A C 1
ATOM 827 O O . ASN A 1 106 ? -2.909 3.575 16.349 1.00 95.12 106 ASN A O 1
ATOM 831 N N . ASN A 1 107 ? -4.624 2.366 15.588 1.00 97.62 107 ASN A N 1
ATOM 832 C CA . ASN A 1 107 ? -4.383 1.215 16.455 1.00 97.62 107 ASN A CA 1
ATOM 833 C C . ASN A 1 107 ? -3.276 0.319 15.886 1.00 97.62 107 ASN A C 1
ATOM 835 O O . ASN A 1 107 ? -2.531 -0.294 16.644 1.00 97.62 107 ASN A O 1
ATOM 839 N N . LEU A 1 108 ? -3.187 0.236 14.556 1.00 96.81 108 LEU A N 1
ATOM 840 C CA . LEU A 1 108 ? -2.174 -0.539 13.852 1.00 96.81 108 LEU A CA 1
ATOM 841 C C . LEU A 1 108 ? -1.784 0.168 12.553 1.00 96.81 108 LEU A C 1
ATOM 843 O O . LEU A 1 108 ? -2.642 0.494 11.731 1.00 96.81 108 LEU A O 1
ATOM 847 N N . PHE A 1 109 ? -0.480 0.352 12.363 1.00 98.00 109 PHE A N 1
ATOM 848 C CA . PHE A 1 109 ? 0.117 0.733 11.089 1.00 98.00 109 PHE A CA 1
ATOM 849 C C . PHE A 1 109 ? 1.025 -0.409 10.639 1.00 98.00 109 PHE A C 1
ATOM 851 O O . PHE A 1 109 ? 2.146 -0.545 11.121 1.00 98.00 109 PHE A O 1
ATOM 858 N N . ALA A 1 110 ? 0.488 -1.289 9.801 1.00 97.50 110 ALA A N 1
ATOM 859 C CA . ALA A 1 110 ? 1.121 -2.546 9.422 1.00 97.50 110 ALA A CA 1
ATOM 860 C C . ALA A 1 110 ? 1.946 -2.420 8.133 1.00 97.50 110 ALA A C 1
ATOM 862 O O . ALA A 1 110 ? 2.068 -1.350 7.537 1.00 97.50 110 ALA A O 1
ATOM 863 N N . THR A 1 111 ? 2.477 -3.543 7.664 1.00 97.75 111 THR A N 1
ATOM 864 C CA . THR A 1 111 ? 3.018 -3.668 6.308 1.00 97.75 111 THR A CA 1
ATOM 865 C C . THR A 1 111 ? 2.353 -4.844 5.598 1.00 97.75 111 THR A C 1
ATOM 867 O O . THR A 1 111 ? 1.955 -5.818 6.244 1.00 97.75 111 THR A O 1
ATOM 870 N N . SER A 1 112 ? 2.231 -4.770 4.275 1.00 97.75 112 SER A N 1
ATOM 871 C CA . SER A 1 112 ? 1.651 -5.862 3.472 1.00 97.75 112 SER A CA 1
ATOM 872 C C . SER A 1 112 ? 2.638 -6.995 3.158 1.00 97.75 112 SER A C 1
ATOM 874 O O . SER A 1 112 ? 2.197 -8.077 2.778 1.00 97.75 112 SER A O 1
ATOM 876 N N . ALA A 1 113 ? 3.951 -6.791 3.330 1.00 97.00 113 ALA A N 1
ATOM 877 C CA . ALA A 1 113 ? 4.969 -7.805 3.017 1.00 97.00 113 ALA A CA 1
ATOM 878 C C . ALA A 1 113 ? 5.864 -8.216 4.196 1.00 97.00 113 ALA A C 1
ATOM 880 O O . ALA A 1 113 ? 6.400 -9.323 4.175 1.00 97.00 113 ALA A O 1
ATOM 881 N N . LEU A 1 114 ? 6.030 -7.366 5.216 1.00 96.50 114 LEU A N 1
ATOM 882 C CA . LEU A 1 114 ? 7.044 -7.539 6.261 1.00 96.50 114 LEU A CA 1
ATOM 883 C C . LEU A 1 114 ? 6.427 -7.961 7.606 1.00 96.50 114 LEU A C 1
ATOM 885 O O . LEU A 1 114 ? 5.317 -7.564 7.976 1.00 96.50 114 LEU A O 1
ATOM 889 N N . GLY A 1 115 ? 7.185 -8.751 8.367 1.00 96.19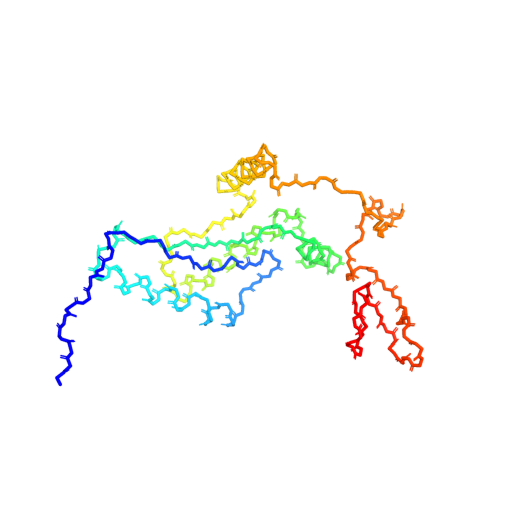 115 GLY A N 1
ATOM 890 C CA . GLY A 1 115 ? 6.794 -9.230 9.694 1.00 96.19 115 GLY A CA 1
ATOM 891 C C . GLY A 1 115 ? 5.490 -10.036 9.703 1.00 96.19 115 GLY A C 1
ATOM 892 O O . GLY A 1 115 ? 5.044 -10.570 8.685 1.00 96.19 115 GLY A O 1
ATOM 893 N N . ARG A 1 116 ? 4.845 -10.095 10.876 1.00 96.94 116 ARG A N 1
ATOM 894 C CA . ARG A 1 116 ? 3.652 -10.930 11.084 1.00 96.94 116 ARG A CA 1
ATOM 895 C C . ARG A 1 116 ? 2.469 -10.521 10.205 1.00 96.94 116 ARG A C 1
ATOM 897 O O . ARG A 1 116 ? 1.725 -11.379 9.741 1.00 96.94 116 ARG A O 1
ATOM 904 N N . SER A 1 117 ? 2.283 -9.224 9.957 1.00 96.81 117 SER A N 1
ATOM 905 C CA . SER A 1 117 ? 1.204 -8.762 9.080 1.00 96.81 117 SER A CA 1
ATOM 906 C C . SER A 1 117 ? 1.432 -9.179 7.627 1.00 96.81 117 SER A C 1
ATOM 908 O O . SER A 1 117 ? 0.473 -9.549 6.958 1.00 96.81 117 SER A O 1
ATOM 910 N N . GLY A 1 118 ? 2.686 -9.186 7.160 1.00 97.50 118 GLY A N 1
ATOM 911 C CA . GLY A 1 118 ? 3.049 -9.687 5.835 1.00 97.50 118 GLY A CA 1
ATOM 912 C C . GLY A 1 118 ? 2.806 -11.187 5.667 1.00 97.50 118 GLY A C 1
ATOM 913 O O . GLY A 1 118 ? 2.334 -11.622 4.618 1.00 97.50 118 GLY A O 1
ATOM 914 N N . GLU A 1 119 ? 3.074 -11.981 6.707 1.00 98.12 119 GLU A N 1
ATOM 915 C CA . GLU A 1 119 ? 2.734 -13.412 6.730 1.00 98.12 119 GLU A CA 1
ATOM 916 C C . GLU A 1 119 ? 1.231 -13.637 6.578 1.00 98.12 119 GLU A C 1
ATOM 918 O O . GLU A 1 119 ? 0.808 -14.336 5.657 1.00 98.12 119 GLU A O 1
ATOM 923 N N . ILE A 1 120 ? 0.430 -12.973 7.418 1.00 98.06 120 ILE A N 1
ATOM 924 C CA . ILE A 1 120 ? -1.035 -13.071 7.386 1.00 98.06 120 ILE A CA 1
ATOM 925 C C . ILE A 1 120 ? -1.575 -12.606 6.030 1.00 98.06 120 ILE A C 1
ATOM 927 O O . ILE A 1 120 ? -2.435 -13.260 5.446 1.00 98.06 120 ILE A O 1
ATOM 931 N N . HIS A 1 121 ? -1.058 -11.494 5.499 1.00 97.94 121 HIS A N 1
ATOM 932 C CA . HIS A 1 121 ? -1.480 -10.962 4.207 1.00 97.94 121 HIS A CA 1
ATOM 933 C C . HIS A 1 121 ? -1.204 -11.947 3.064 1.00 97.94 121 HIS A C 1
ATOM 935 O O . HIS A 1 121 ? -2.065 -12.152 2.207 1.00 97.94 121 HIS A O 1
ATOM 941 N N . ARG A 1 122 ? -0.034 -12.598 3.062 1.00 98.00 122 ARG A N 1
ATOM 942 C CA . ARG A 1 122 ? 0.332 -13.617 2.069 1.00 98.00 122 ARG A CA 1
ATOM 943 C C . ARG A 1 122 ? -0.563 -14.853 2.156 1.00 98.00 122 ARG A C 1
ATOM 945 O O . ARG A 1 122 ? -1.019 -15.333 1.119 1.00 98.00 122 ARG A O 1
ATOM 952 N N . GLU A 1 123 ? -0.820 -15.353 3.362 1.00 98.44 123 GLU A N 1
ATOM 953 C CA . GLU A 1 123 ? -1.699 -16.506 3.593 1.00 98.44 123 GLU A CA 1
ATOM 954 C C . GLU A 1 123 ? -3.131 -16.213 3.129 1.00 98.44 123 GLU A C 1
ATOM 956 O O . GLU A 1 123 ? -3.670 -16.946 2.296 1.00 98.44 123 GLU A O 1
ATOM 961 N N . LEU A 1 124 ? -3.703 -15.091 3.577 1.00 98.25 124 LEU A N 1
ATOM 962 C CA . LEU A 1 124 ? -5.065 -14.687 3.236 1.00 98.25 124 LEU A CA 1
ATOM 963 C C . LEU A 1 124 ? -5.223 -14.399 1.738 1.00 98.25 124 LEU A C 1
ATOM 965 O O . LEU A 1 124 ? -6.193 -14.834 1.125 1.00 98.25 124 LEU A O 1
ATOM 969 N N . SER A 1 125 ? -4.258 -13.716 1.114 1.00 98.00 12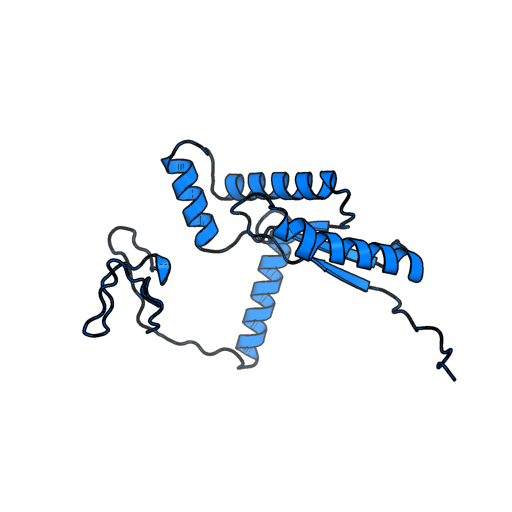5 SER A N 1
ATOM 970 C CA . SER A 1 125 ? -4.292 -13.455 -0.333 1.00 98.00 125 SER A CA 1
ATOM 971 C C . SER A 1 125 ? -4.280 -14.754 -1.139 1.00 98.00 125 SER A C 1
ATOM 973 O O . SER A 1 125 ? -5.025 -14.898 -2.111 1.00 98.00 125 SER A O 1
ATOM 975 N N . ALA A 1 126 ? -3.462 -15.729 -0.725 1.00 98.00 126 ALA A N 1
ATOM 976 C CA . ALA A 1 126 ? -3.422 -17.037 -1.364 1.00 98.00 126 ALA A CA 1
ATOM 977 C C . ALA A 1 126 ? -4.742 -17.800 -1.179 1.00 98.00 126 ALA A C 1
ATOM 979 O O . ALA A 1 126 ? -5.209 -18.440 -2.121 1.00 98.00 126 ALA A O 1
ATOM 980 N N . GLU A 1 127 ? -5.350 -17.732 0.005 1.00 98.50 127 GLU A N 1
ATOM 981 C CA . GLU A 1 127 ? -6.656 -18.333 0.285 1.00 98.50 127 GLU A CA 1
ATOM 982 C C . GLU A 1 127 ? -7.764 -17.722 -0.581 1.00 98.50 127 GLU A C 1
ATOM 984 O O . GLU A 1 127 ? -8.515 -18.461 -1.224 1.00 98.50 127 GLU A O 1
ATOM 989 N N . VAL A 1 128 ? -7.826 -16.389 -0.669 1.00 98.38 128 VAL A N 1
ATOM 990 C CA . VAL A 1 128 ? -8.806 -15.668 -1.494 1.00 98.38 128 VAL A CA 1
ATOM 991 C C . VAL A 1 128 ? -8.676 -16.077 -2.961 1.00 98.38 128 VAL A C 1
ATOM 993 O O . VAL A 1 128 ? -9.662 -16.495 -3.568 1.00 98.38 128 VAL A O 1
ATOM 996 N N . LEU A 1 129 ? -7.464 -16.042 -3.529 1.00 97.62 129 LEU A N 1
ATOM 997 C CA . LEU A 1 129 ? -7.246 -16.414 -4.933 1.00 97.62 129 LEU A CA 1
ATOM 998 C C . LEU A 1 129 ? -7.597 -17.881 -5.210 1.00 97.62 129 LEU A C 1
ATOM 1000 O O . LEU A 1 129 ? -8.261 -18.180 -6.203 1.00 97.62 129 LEU A O 1
ATOM 100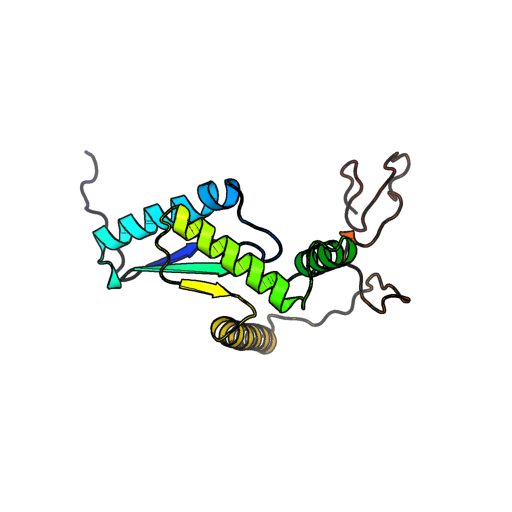4 N N . LYS A 1 130 ? -7.199 -18.806 -4.328 1.00 97.44 130 LYS A N 1
ATOM 1005 C CA . LYS A 1 130 ? -7.540 -20.231 -4.464 1.00 97.44 130 LYS A CA 1
ATOM 1006 C C . LYS A 1 130 ? -9.046 -20.463 -4.384 1.00 97.44 130 LYS A C 1
ATOM 1008 O O . LYS A 1 130 ? -9.566 -21.278 -5.142 1.00 97.44 130 LYS A O 1
ATOM 1013 N N . THR A 1 131 ? -9.740 -19.749 -3.501 1.00 98.19 131 THR A N 1
ATOM 1014 C CA . THR A 1 131 ? -11.196 -19.851 -3.338 1.00 98.19 131 THR A CA 1
ATOM 1015 C C . THR A 1 131 ? -11.923 -19.342 -4.576 1.00 98.19 131 THR A C 1
ATOM 1017 O O . THR A 1 131 ? -12.782 -20.043 -5.108 1.00 98.19 131 THR A O 1
ATOM 1020 N N . LEU A 1 132 ? -11.532 -18.174 -5.096 1.00 98.19 132 LEU A N 1
ATOM 1021 C CA . LEU A 1 132 ? -12.100 -17.630 -6.331 1.00 98.19 132 LEU A CA 1
ATOM 1022 C C . LEU A 1 132 ? -11.867 -18.570 -7.522 1.00 98.19 132 LEU A C 1
ATOM 1024 O O . LEU A 1 132 ? -12.793 -18.823 -8.288 1.00 98.19 132 LEU A O 1
ATOM 1028 N N . HIS A 1 133 ? -10.669 -19.149 -7.641 1.00 96.75 133 HIS A N 1
ATOM 1029 C CA . HIS A 1 133 ? -10.370 -20.139 -8.678 1.00 96.75 133 HIS A CA 1
ATOM 1030 C C . HIS A 1 133 ? -11.217 -21.410 -8.528 1.00 96.75 133 HIS A C 1
ATOM 1032 O O . HIS A 1 133 ? -11.834 -21.855 -9.492 1.00 96.75 133 HIS A O 1
ATOM 1038 N N . LYS A 1 134 ? -11.299 -21.976 -7.316 1.00 97.44 134 LYS A N 1
ATOM 1039 C CA . LYS A 1 134 ? -12.094 -23.183 -7.033 1.00 97.44 134 LYS A CA 1
ATOM 1040 C C . LYS A 1 134 ? -13.580 -22.987 -7.350 1.00 97.44 134 LYS A C 1
ATOM 1042 O O . LYS A 1 134 ? -14.222 -23.925 -7.809 1.00 97.44 134 LYS A O 1
ATOM 1047 N N . ASN A 1 135 ? -14.105 -21.785 -7.127 1.00 98.12 135 ASN A N 1
ATOM 1048 C CA . ASN A 1 135 ? -15.504 -21.444 -7.385 1.00 98.12 135 ASN A CA 1
ATOM 1049 C C . ASN A 1 135 ? -15.772 -21.010 -8.839 1.00 98.12 135 ASN A C 1
ATOM 1051 O O . ASN A 1 135 ? -16.865 -20.542 -9.140 1.00 98.12 135 ASN A O 1
ATOM 1055 N N . GLY A 1 136 ? -14.795 -21.147 -9.743 1.00 97.75 136 GLY A N 1
ATOM 1056 C CA . GLY A 1 136 ? -14.966 -20.822 -11.161 1.00 97.75 136 GLY A CA 1
ATOM 1057 C C . GLY A 1 136 ? -15.022 -19.323 -11.467 1.00 97.75 136 GLY A C 1
ATOM 1058 O O . GLY A 1 136 ? -15.464 -18.944 -12.544 1.00 97.75 136 GLY A O 1
ATOM 1059 N N . HIS A 1 137 ? -14.578 -18.459 -10.546 1.00 98.06 137 HIS A N 1
ATOM 1060 C CA . HIS A 1 137 ? -14.521 -17.006 -10.758 1.00 98.06 137 HIS A CA 1
ATOM 1061 C C . HIS A 1 137 ? -13.209 -16.530 -11.400 1.00 98.06 137 HIS A C 1
ATOM 1063 O O . HIS A 1 137 ? -13.083 -15.346 -11.703 1.00 98.06 137 HIS A O 1
ATOM 1069 N N . LEU A 1 138 ? -12.219 -17.415 -11.577 1.00 97.19 138 LEU A N 1
ATOM 1070 C CA . LEU A 1 138 ? -10.943 -17.091 -12.219 1.00 97.19 138 LEU A CA 1
ATOM 1071 C C . LEU A 1 138 ? -10.679 -18.026 -13.394 1.00 97.19 138 LEU A C 1
ATOM 1073 O O . LEU A 1 138 ? -10.745 -19.245 -13.256 1.00 97.19 138 LEU A O 1
ATOM 1077 N N . GLU A 1 139 ? -10.281 -17.437 -14.516 1.00 94.12 139 GLU A N 1
ATOM 1078 C CA . GLU A 1 139 ? -9.859 -18.149 -15.717 1.00 94.12 139 GLU A CA 1
ATOM 1079 C C . GLU A 1 139 ? -8.388 -17.870 -16.013 1.00 94.12 139 GLU A C 1
ATOM 1081 O O . GLU A 1 139 ? -7.895 -16.747 -15.860 1.00 94.12 139 GLU A O 1
ATOM 1086 N N . LYS A 1 140 ? -7.674 -18.892 -16.483 1.00 93.62 140 LYS A N 1
ATOM 1087 C CA . LYS A 1 140 ? -6.285 -18.746 -16.912 1.00 93.62 140 LYS A CA 1
ATOM 1088 C C . LYS A 1 140 ? -6.239 -18.365 -18.388 1.00 93.62 140 LYS A C 1
ATOM 1090 O O . LYS A 1 140 ? -6.666 -19.133 -19.241 1.00 93.62 140 LYS A O 1
ATOM 1095 N N . HIS A 1 141 ? -5.632 -17.218 -18.679 1.00 94.12 141 HIS A N 1
ATOM 1096 C CA . HIS A 1 141 ? -5.424 -16.720 -20.038 1.00 94.12 141 HIS A CA 1
ATOM 1097 C C . HIS A 1 141 ? -3.933 -16.641 -20.367 1.00 94.12 141 HIS A C 1
ATOM 1099 O O . HIS A 1 141 ? -3.104 -16.394 -19.491 1.00 94.12 141 HIS A O 1
ATOM 1105 N N . VAL A 1 142 ? -3.595 -16.824 -21.642 1.00 95.06 142 VAL A N 1
ATOM 1106 C CA . VAL A 1 142 ? -2.250 -16.568 -22.175 1.00 95.06 142 VAL A CA 1
ATOM 1107 C C . VAL A 1 142 ? -2.331 -15.334 -23.060 1.00 95.06 142 VAL A C 1
ATOM 1109 O O . VAL A 1 142 ? -3.197 -15.248 -23.931 1.00 95.06 142 VAL A O 1
ATOM 1112 N N . ARG A 1 143 ? -1.449 -14.362 -22.823 1.00 91.50 143 ARG A N 1
ATOM 1113 C CA . ARG A 1 143 ? -1.389 -13.109 -23.580 1.00 91.50 143 ARG A CA 1
ATOM 1114 C C . ARG A 1 143 ? 0.060 -12.808 -23.968 1.00 91.50 143 ARG A C 1
ATOM 1116 O O . ARG A 1 143 ? 0.955 -13.092 -23.170 1.00 91.50 143 ARG A O 1
ATOM 1123 N N . PRO A 1 144 ? 0.307 -12.246 -25.162 1.00 92.19 144 PRO A N 1
ATOM 1124 C CA . PRO A 1 144 ? 1.614 -11.700 -25.490 1.00 92.19 144 PRO A CA 1
ATOM 1125 C C . PRO A 1 144 ? 1.910 -10.498 -24.584 1.00 92.19 144 PRO A C 1
ATOM 1127 O O . PRO A 1 144 ? 1.029 -9.681 -24.319 1.00 92.19 144 PRO A O 1
ATOM 1130 N N . GLN A 1 145 ? 3.150 -10.391 -24.113 1.00 91.69 145 GLN A N 1
ATOM 1131 C CA . GLN A 1 145 ? 3.619 -9.284 -23.284 1.00 91.69 145 GLN A CA 1
ATOM 1132 C C . GLN A 1 145 ? 5.040 -8.899 -23.699 1.00 91.69 145 GLN A C 1
ATOM 1134 O O . GLN A 1 145 ? 5.832 -9.759 -24.088 1.00 91.69 145 GLN A O 1
ATOM 1139 N N . PHE A 1 146 ? 5.372 -7.610 -23.602 1.00 91.75 146 PHE A N 1
ATOM 1140 C CA . PHE A 1 146 ? 6.728 -7.123 -23.838 1.00 91.75 146 PHE A CA 1
ATOM 1141 C C . PHE A 1 146 ? 7.723 -7.753 -22.854 1.00 91.75 146 PHE A C 1
ATOM 1143 O O . PHE A 1 146 ? 7.466 -7.819 -21.650 1.00 91.75 146 PHE A O 1
ATOM 1150 N N . TYR A 1 147 ? 8.868 -8.196 -23.369 1.00 93.62 147 TYR A N 1
ATOM 1151 C CA . TYR A 1 147 ? 9.913 -8.872 -22.605 1.00 93.62 147 TYR A CA 1
ATOM 1152 C C . TYR A 1 147 ? 11.283 -8.308 -22.973 1.00 93.62 147 TYR A C 1
ATOM 1154 O O . TYR A 1 147 ? 11.627 -8.216 -24.152 1.00 93.62 147 TYR A O 1
ATOM 1162 N N . ASP A 1 148 ? 12.073 -7.948 -21.967 1.00 93.06 148 ASP A N 1
ATOM 1163 C CA . ASP A 1 148 ? 13.457 -7.529 -22.153 1.00 93.06 148 ASP A CA 1
ATOM 1164 C C . ASP A 1 148 ? 14.381 -8.743 -22.000 1.00 93.06 148 ASP A C 1
ATOM 1166 O O . ASP A 1 148 ? 14.557 -9.279 -20.905 1.00 93.06 148 ASP A O 1
ATOM 1170 N N . ALA A 1 149 ? 14.997 -9.169 -23.106 1.00 94.56 149 ALA A N 1
ATOM 1171 C CA . ALA A 1 149 ? 15.900 -10.318 -23.131 1.00 94.56 149 ALA A CA 1
ATOM 1172 C C . ALA A 1 149 ? 17.221 -10.094 -22.370 1.00 94.56 149 ALA A C 1
ATOM 1174 O O . ALA A 1 149 ? 17.834 -11.065 -21.924 1.00 94.56 149 ALA A O 1
ATOM 1175 N N . LYS A 1 150 ? 17.664 -8.841 -22.196 1.00 93.19 150 LYS A N 1
ATOM 1176 C CA . LYS A 1 150 ? 18.880 -8.506 -21.437 1.00 93.19 150 LYS A CA 1
ATOM 1177 C C . LYS A 1 150 ? 18.602 -8.546 -19.938 1.00 93.19 150 LYS A C 1
ATOM 1179 O O . LYS A 1 150 ? 19.373 -9.142 -19.191 1.00 93.19 150 LYS A O 1
ATOM 1184 N N . LEU A 1 151 ? 17.487 -7.952 -19.511 1.00 87.19 151 LEU A N 1
ATOM 1185 C CA . LEU A 1 151 ? 17.053 -7.953 -18.108 1.00 87.19 151 LEU A CA 1
ATOM 1186 C C . LEU A 1 151 ? 16.356 -9.255 -17.691 1.00 87.19 151 LEU A C 1
ATOM 1188 O O . LEU A 1 151 ? 16.142 -9.479 -16.501 1.00 87.19 151 LEU A O 1
ATOM 1192 N N . LYS A 1 152 ? 16.008 -10.105 -18.662 1.00 92.25 152 LYS A N 1
ATOM 1193 C CA . LYS A 1 152 ? 15.266 -11.359 -18.494 1.00 92.25 152 LYS A CA 1
ATOM 1194 C C . LYS A 1 152 ? 13.948 -11.179 -17.731 1.00 92.25 152 LYS A C 1
ATOM 1196 O O . LYS A 1 152 ? 13.579 -12.017 -16.908 1.00 92.25 152 LYS A O 1
ATOM 1201 N N . ALA A 1 153 ? 13.231 -10.093 -18.010 1.00 89.88 153 ALA A N 1
ATOM 1202 C CA . ALA A 1 153 ? 12.017 -9.716 -17.292 1.00 89.88 153 ALA A CA 1
ATOM 1203 C C . ALA A 1 153 ? 10.922 -9.206 -18.238 1.00 89.88 153 ALA A C 1
ATOM 1205 O O . ALA A 1 153 ? 11.205 -8.582 -19.262 1.00 89.88 153 ALA A O 1
ATOM 1206 N N . PHE A 1 154 ? 9.662 -9.439 -17.864 1.00 90.69 154 PHE A N 1
ATOM 1207 C CA . PHE A 1 154 ? 8.524 -8.794 -18.516 1.00 90.69 154 PHE A CA 1
ATOM 1208 C C . PHE A 1 154 ? 8.486 -7.302 -18.185 1.00 90.69 154 PHE A C 1
ATOM 1210 O O . PHE A 1 154 ? 8.802 -6.892 -17.066 1.00 90.69 154 PHE A O 1
ATOM 1217 N N . LEU A 1 155 ? 8.068 -6.505 -19.164 1.00 87.88 155 LEU A N 1
ATOM 1218 C CA . LEU A 1 155 ? 7.940 -5.060 -19.046 1.00 87.88 155 LEU A CA 1
ATOM 1219 C C . LEU A 1 155 ? 6.477 -4.682 -18.803 1.00 87.88 155 LEU A C 1
ATOM 1221 O O . LEU A 1 155 ? 5.557 -5.244 -19.404 1.00 87.88 155 LEU A O 1
ATOM 1225 N N . ASN A 1 156 ? 6.260 -3.715 -17.915 1.00 85.06 156 ASN A N 1
ATOM 1226 C CA . ASN A 1 156 ? 4.969 -3.040 -17.806 1.00 85.06 156 ASN A CA 1
ATOM 1227 C C . ASN A 1 156 ? 4.858 -1.904 -18.836 1.00 85.06 156 ASN A C 1
ATOM 1229 O O . ASN A 1 156 ? 5.860 -1.501 -19.429 1.00 85.06 156 ASN A O 1
ATOM 1233 N N . GLY A 1 157 ? 3.647 -1.363 -19.013 1.00 83.19 157 GLY A N 1
ATOM 1234 C CA . GLY A 1 157 ? 3.362 -0.347 -20.032 1.00 83.19 157 GLY A CA 1
ATOM 1235 C C . GLY A 1 157 ? 4.305 0.861 -19.997 1.00 83.19 157 GLY A C 1
ATOM 1236 O O . GLY A 1 157 ? 4.786 1.308 -21.034 1.00 83.19 157 GLY A O 1
ATOM 1237 N N . ARG A 1 158 ? 4.687 1.302 -18.791 1.00 81.19 158 ARG A N 1
ATOM 1238 C CA . ARG A 1 158 ? 5.561 2.466 -18.569 1.00 81.19 158 ARG A CA 1
ATOM 1239 C C . ARG A 1 158 ? 7.047 2.200 -18.801 1.00 81.19 158 ARG A C 1
ATOM 1241 O O . ARG A 1 158 ? 7.832 3.144 -18.845 1.00 81.19 158 ARG A O 1
ATOM 1248 N N . GLN A 1 159 ? 7.451 0.936 -18.901 1.00 83.94 159 GLN A N 1
ATOM 1249 C CA . GLN A 1 159 ? 8.833 0.549 -19.202 1.00 83.94 159 GLN A CA 1
ATOM 1250 C C . GLN A 1 159 ? 9.078 0.390 -20.705 1.00 83.94 159 GLN A C 1
ATOM 1252 O O . GLN A 1 159 ? 10.227 0.362 -21.137 1.00 83.94 159 GLN A O 1
ATOM 1257 N N . VAL A 1 160 ? 8.013 0.286 -21.498 1.00 87.81 160 VAL A N 1
ATOM 1258 C CA . VAL A 1 160 ? 8.090 0.237 -22.957 1.00 87.81 160 VAL A CA 1
ATOM 1259 C C . VAL A 1 160 ? 8.049 1.668 -23.464 1.00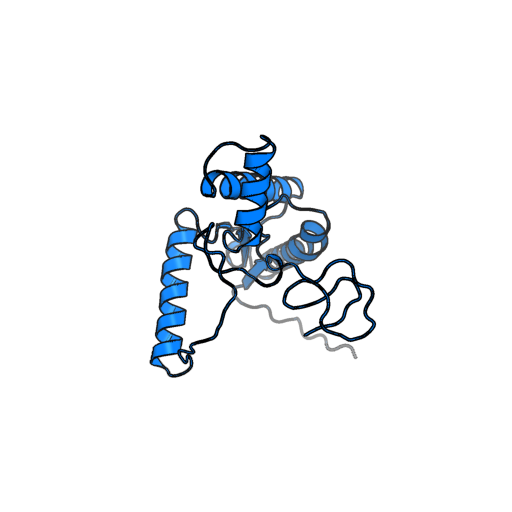 87.81 160 VAL A C 1
ATOM 1261 O O . VAL A 1 160 ? 7.112 2.394 -23.158 1.00 87.81 160 VAL A O 1
ATOM 1264 N N . ILE A 1 161 ? 9.072 2.084 -24.207 1.00 89.19 161 ILE A N 1
ATOM 1265 C CA . ILE A 1 161 ? 9.161 3.432 -24.771 1.00 89.19 161 ILE A CA 1
ATOM 1266 C C . ILE A 1 161 ? 9.270 3.314 -26.287 1.00 89.19 161 ILE A C 1
ATOM 1268 O O . ILE A 1 161 ? 10.062 2.522 -26.798 1.00 89.19 161 ILE A O 1
ATOM 1272 N N . GLY A 1 162 ? 8.485 4.111 -27.003 1.00 88.94 162 GLY A N 1
ATOM 1273 C CA . GLY A 1 162 ? 8.474 4.131 -28.459 1.00 88.94 162 GLY A CA 1
ATOM 1274 C C . GLY A 1 162 ? 7.863 5.407 -29.025 1.00 88.94 162 GLY A C 1
ATOM 1275 O O . GLY A 1 162 ? 7.844 6.450 -28.371 1.00 88.94 162 GLY A O 1
ATOM 1276 N N . ARG A 1 163 ? 7.368 5.310 -30.261 1.00 88.75 163 ARG A N 1
ATOM 1277 C CA . ARG A 1 163 ? 6.649 6.383 -30.958 1.00 88.75 163 ARG A CA 1
ATOM 1278 C C . ARG A 1 163 ? 5.155 6.093 -30.966 1.00 88.75 163 ARG A C 1
ATOM 1280 O O . ARG A 1 163 ? 4.756 4.933 -31.034 1.00 88.75 163 ARG A O 1
ATOM 1287 N N . CYS A 1 164 ? 4.349 7.152 -30.934 1.00 90.44 164 CYS A N 1
ATOM 1288 C CA . CYS A 1 164 ? 2.901 7.038 -31.067 1.00 90.44 164 CYS A CA 1
ATOM 1289 C C . CYS A 1 164 ? 2.539 6.388 -32.421 1.00 90.44 164 CYS A C 1
ATOM 1291 O O . CYS A 1 164 ? 3.027 6.855 -33.454 1.00 90.44 164 CYS A O 1
ATOM 1293 N N . PRO A 1 165 ? 1.690 5.343 -32.446 1.00 88.06 165 PRO A N 1
ATOM 1294 C CA . PRO A 1 165 ? 1.236 4.716 -33.684 1.00 88.06 165 PRO A CA 1
ATOM 1295 C C . PRO A 1 165 ? 0.186 5.543 -34.445 1.00 88.06 165 PRO A C 1
ATOM 1297 O O . PRO A 1 165 ? -0.115 5.208 -35.589 1.00 88.06 165 PRO A O 1
ATOM 1300 N N . ILE A 1 166 ? -0.382 6.604 -33.851 1.00 89.44 166 ILE A N 1
ATOM 1301 C CA . ILE A 1 166 ? -1.380 7.446 -34.526 1.00 89.44 166 ILE A CA 1
ATOM 1302 C C . ILE A 1 166 ? -0.702 8.301 -35.606 1.00 89.44 166 ILE A C 1
ATOM 1304 O O . ILE A 1 166 ? 0.200 9.089 -35.293 1.00 89.44 166 ILE A O 1
ATOM 1308 N N . PRO A 1 167 ? -1.153 8.205 -36.873 1.00 89.56 167 PRO A N 1
ATOM 1309 C CA . PRO A 1 167 ? -0.614 9.007 -37.963 1.00 89.56 167 PRO A CA 1
ATOM 1310 C C . PRO A 1 167 ? -0.677 10.509 -37.668 1.00 89.56 167 PRO A C 1
ATOM 1312 O O . PRO A 1 167 ? -1.710 11.038 -37.266 1.00 89.56 167 PRO A O 1
ATOM 1315 N N . GLY A 1 168 ? 0.437 11.209 -37.888 1.00 89.06 168 GLY A N 1
ATOM 1316 C CA . GLY A 1 168 ? 0.535 12.658 -37.678 1.00 89.06 168 GLY A CA 1
ATOM 1317 C C . GLY A 1 168 ? 0.752 13.090 -36.224 1.00 89.06 168 GLY A C 1
ATOM 1318 O O . GLY A 1 168 ? 0.923 14.285 -35.973 1.00 89.06 168 GLY A O 1
ATOM 1319 N N . CYS A 1 169 ? 0.800 12.158 -35.268 1.00 89.50 169 CYS A N 1
ATOM 1320 C CA . CYS A 1 169 ? 1.147 12.486 -33.893 1.00 89.50 169 CYS A CA 1
ATOM 1321 C C . CYS A 1 169 ? 2.619 12.920 -33.787 1.00 89.50 169 CYS A C 1
ATOM 1323 O O . CYS A 1 169 ? 3.521 12.229 -34.258 1.00 89.50 169 CYS A O 1
ATOM 1325 N N . LYS A 1 170 ? 2.858 14.059 -33.128 1.00 89.06 170 LYS A N 1
ATOM 1326 C CA . LYS A 1 170 ? 4.196 14.631 -32.887 1.00 89.06 170 LYS A CA 1
ATOM 1327 C C . LYS A 1 170 ? 4.734 14.326 -31.484 1.00 89.06 170 LYS A C 1
ATOM 1329 O O . LYS A 1 170 ? 5.563 15.066 -30.971 1.00 89.06 170 LYS A O 1
ATOM 1334 N N . SER A 1 171 ? 4.210 13.293 -30.825 1.00 87.00 171 SER A N 1
ATOM 1335 C CA . SER A 1 171 ? 4.689 12.900 -29.499 1.00 87.00 171 SER A CA 1
ATOM 1336 C C . SER A 1 171 ? 6.091 12.307 -29.616 1.00 87.00 171 SER A C 1
ATOM 1338 O O . SER A 1 171 ? 6.267 11.275 -30.264 1.00 87.00 171 SER A O 1
ATOM 1340 N N . GLU A 1 172 ? 7.070 12.932 -28.967 1.00 84.56 172 GLU A N 1
ATOM 1341 C CA . GLU A 1 172 ? 8.465 12.466 -28.958 1.00 84.56 172 GLU A CA 1
ATOM 1342 C C . GLU A 1 172 ? 8.647 11.199 -28.113 1.00 84.56 172 GLU A C 1
ATOM 1344 O O . GLU A 1 172 ? 9.560 10.403 -28.344 1.00 84.56 172 GLU A O 1
ATOM 1349 N N . LYS A 1 173 ? 7.738 10.972 -27.160 1.00 84.44 173 LYS A N 1
ATOM 1350 C CA . LYS A 1 173 ? 7.721 9.788 -26.306 1.00 84.44 173 LYS A CA 1
ATOM 1351 C C . LYS A 1 173 ? 6.328 9.171 -26.261 1.00 84.44 173 LYS A C 1
ATOM 1353 O O . LYS A 1 173 ? 5.320 9.871 -26.142 1.00 84.44 173 LYS A O 1
ATOM 1358 N N . ALA A 1 174 ? 6.269 7.851 -26.331 1.00 87.75 174 ALA A N 1
ATOM 1359 C CA . ALA A 1 174 ? 5.067 7.082 -26.051 1.00 87.75 174 ALA A CA 1
ATOM 1360 C C . ALA A 1 174 ? 5.390 5.888 -25.158 1.00 87.75 174 ALA A C 1
ATOM 1362 O O . ALA A 1 174 ? 6.454 5.283 -25.304 1.00 87.75 174 ALA A O 1
ATOM 1363 N N . TYR A 1 175 ? 4.470 5.574 -24.251 1.00 87.81 175 TYR A N 1
ATOM 1364 C CA . TYR A 1 175 ? 4.435 4.328 -23.497 1.00 87.81 175 TYR A CA 1
ATOM 1365 C C . TYR A 1 175 ? 3.567 3.297 -24.228 1.00 87.81 175 TYR A C 1
ATOM 1367 O O . TYR A 1 175 ? 2.945 3.612 -25.244 1.00 87.81 175 TYR A O 1
ATOM 1375 N N . ALA A 1 176 ? 3.539 2.053 -23.746 1.00 85.81 176 ALA A N 1
ATOM 1376 C CA . ALA A 1 176 ? 2.768 0.995 -24.409 1.00 85.81 176 ALA A CA 1
ATOM 1377 C C . ALA A 1 176 ? 1.243 1.211 -24.360 1.00 85.81 176 ALA A C 1
ATOM 1379 O O . ALA A 1 176 ? 0.540 0.638 -25.184 1.00 85.81 176 ALA A O 1
ATOM 1380 N N . ASP A 1 177 ? 0.749 2.013 -23.418 1.00 83.56 177 ASP A N 1
ATOM 1381 C CA . ASP A 1 177 ? -0.669 2.301 -23.185 1.00 83.56 177 ASP A CA 1
ATOM 1382 C C . ASP A 1 177 ? -1.096 3.719 -23.608 1.00 83.56 177 ASP A C 1
ATOM 1384 O O . ASP A 1 177 ? -2.268 3.937 -23.906 1.00 83.56 177 ASP A O 1
ATOM 1388 N N . GLU A 1 178 ? -0.170 4.683 -23.662 1.00 87.75 178 GLU A N 1
ATOM 1389 C CA . GLU A 1 178 ? -0.494 6.091 -23.934 1.00 87.75 178 GLU A CA 1
ATOM 1390 C C . GLU A 1 178 ? 0.726 6.885 -24.456 1.00 87.75 178 GLU A C 1
ATOM 1392 O O . GLU A 1 178 ? 1.864 6.621 -24.058 1.00 87.75 178 GLU A O 1
ATOM 1397 N N . CYS A 1 179 ? 0.535 7.890 -25.330 1.00 89.19 179 CYS A N 1
ATOM 1398 C CA . CYS A 1 179 ? 1.593 8.887 -25.611 1.00 89.19 179 CYS A CA 1
ATOM 1399 C C . CYS A 1 179 ? 1.486 10.162 -24.768 1.00 89.19 179 CYS A C 1
ATOM 1401 O O . CYS A 1 179 ? 0.420 10.485 -24.268 1.00 89.19 179 CYS A O 1
ATOM 1403 N N . GLU A 1 180 ? 2.543 10.979 -24.722 1.00 86.56 180 GLU A N 1
ATOM 1404 C CA . GLU A 1 180 ? 2.556 12.245 -23.960 1.00 86.56 180 GLU A CA 1
ATOM 1405 C C . GLU A 1 180 ? 1.462 13.249 -24.361 1.00 86.56 180 GLU A C 1
ATOM 1407 O O . GLU A 1 180 ? 1.089 14.096 -23.554 1.00 86.56 180 GLU A O 1
ATOM 1412 N N . LEU A 1 181 ? 0.924 13.149 -25.582 1.00 89.38 181 LEU A N 1
ATOM 1413 C CA . LEU A 1 181 ? -0.207 13.965 -26.045 1.00 89.38 181 LEU A CA 1
ATOM 1414 C C . LEU A 1 181 ? -1.593 13.386 -25.687 1.00 89.38 181 LEU A C 1
ATOM 1416 O O . LEU A 1 181 ? -2.601 13.941 -26.115 1.00 89.38 181 LEU A O 1
ATOM 1420 N N . GLY A 1 182 ? -1.659 12.294 -24.919 1.00 84.31 182 GLY A N 1
ATOM 1421 C CA . GLY A 1 182 ? -2.905 11.740 -24.376 1.00 84.31 182 GLY A CA 1
ATOM 1422 C C . GLY A 1 182 ? -3.674 10.790 -25.297 1.00 84.31 182 GLY A C 1
ATOM 1423 O O . GLY A 1 182 ? -4.869 10.586 -25.102 1.00 84.31 182 GLY A O 1
ATOM 1424 N N . HIS A 1 183 ? -3.034 10.229 -26.328 1.00 84.25 183 HIS A N 1
ATOM 1425 C CA . HIS A 1 183 ? -3.663 9.207 -27.167 1.00 84.25 183 HIS A CA 1
ATOM 1426 C C . HIS A 1 183 ? -3.538 7.818 -26.520 1.00 84.25 183 HIS A C 1
ATOM 1428 O O . HIS A 1 183 ? -2.399 7.362 -26.363 1.00 84.25 183 HIS A O 1
ATOM 1434 N N . PRO A 1 184 ? -4.658 7.148 -26.185 1.00 82.25 184 PRO A N 1
ATOM 1435 C CA . PRO A 1 184 ? -4.657 5.774 -25.689 1.00 82.25 184 PRO A CA 1
ATOM 1436 C C . PRO A 1 184 ? -4.606 4.751 -26.839 1.00 82.25 184 PRO A C 1
ATOM 1438 O O . PRO A 1 184 ? -5.055 5.055 -27.951 1.00 82.25 184 PRO A O 1
ATOM 1441 N N . TYR A 1 185 ? -4.101 3.541 -26.562 1.00 69.25 185 TYR A N 1
ATOM 1442 C CA . TYR A 1 185 ? -4.019 2.416 -27.515 1.00 69.25 185 TYR A CA 1
ATOM 1443 C C . TYR A 1 185 ? -4.617 1.122 -26.966 1.00 69.25 185 TYR A C 1
ATOM 1445 O O . TYR A 1 185 ? -4.483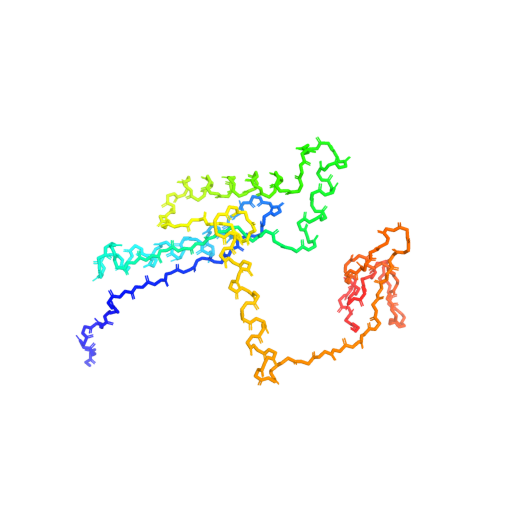 0.873 -25.746 1.00 69.25 185 TYR A O 1
#

pLDDT: mean 93.78, std 6.44, range [54.0, 98.5]

Foldseek 3Di:
DPPPDDDDDDLAEEQEFEAAELLAADDPCSCVVTQVVSQVVQVVNCVVNNNVRYAYEYAYELDDPVLVVSVVVCVVVVVDDDDSVVSSVVRRVNNVVVCVVVVRDHPYHYYCCDDPNVVVNVVVVVVVVVVCVVVVNDDDDDDDFDADPVVRDTDDQQRDWDDDPDPPDPFPIGTNAATPVGDGD

Sequence (185 aa):
MIDTKRPIFPKKAVVTGGMPYGNKRLHLGHIGAVFIPADIYSRFLRDRIGKENVVFVSGTDCYGSPIVEYYKKAVADGSFSGSLEDFVLSNHKAQKNELDMYSISNNLFATSALGRSGEIHRELSAEVLKTLHKNGHLEKHVRPQFYDAKLKAFLNGRQVIGRCPIPGCKSEKAYADECELGHPY

Radius of gyration: 22.11 Å; chains: 1; bounding box: 65×42×61 Å

Secondary structure (DSSP, 8-state):
----PPPPPPS-EEEE----BTTSPPPHHHIIIIIHHHHHHHHHHHHHH-GGGEEEEEEEB--SHHHHHHHHHHHHTTS--S-HHHHHHHHHHHHHHHHHHTT---SEEEESSSHHHHHHHHHHHHHHHHHHHHTT----------EETTTTEEPPGGG--B---STT---S-B-SSBBTT--B-